Protein AF-A0A349K4F8-F1 (afdb_monomer_lite)

Secondary structure (DSSP, 8-state):
------------------------PPPHHHHHHHHHHHHHHHHTTTTBSSS-BGGG---SBHHHHHH-BTTB-S--TT-GGG-HHHHHHTS-TT-TT-SSPPBTTB---PPPHHHHHHHHHHHHTT----TT-B----PPBTB---TTS--TTEEEEEEESSSEEEESTT--EE-EEEEEETTS-EEE-TTTSEEEES-TTTEEEETTEEEE-SSEEEEEEEEETTEEEEEEEEEESTTSPPPPPIIIIIHHHHHHTTTTSTTTTTSTT-BTTB-----

Radius of gyration: 33.36 Å; chains: 1; bounding box: 84×93×92 Å

Foldseek 3Di:
DDDDDDDDDDDDDDDPDPPDDDDPDPDPLVVLVVLLLLCCQAFPQVQQDPVHRVQVQHDQDPVRQCCGGVVGHQADALDLPPHVVLVQLPDDLPDCSHGPNDDPVDPDDRDDPVNSVSVSVCSNNRVDDDPPGTHHHDHDDPPPPQQQAADPFQPDKDKPPQAAEAEEQPGKDFMWIWTQTPVRDIDTCQQSKDKDKPDCQQWPDDRRMIGGHDFDKIWIWIGTNNDIDIHIYGYPNNVHHDDDDCVPHVVVVCVVVCVLPCPAQVNPVHHPPHHPYPD

Sequence (279 aa):
MKLLIPTTFATGLSCLCSMALAAEGATPSAEAFEKVRAILEQNCLECHNPKKNKGKLRLNTHELTLKGGESGEVLVAGKPDESELLQRVMLAPDDDDLMPPLSEKSDREPLTVDQIAILKSWIEAGAPWPGGVTLAARPRPGVTEDPNVPDPDLAKLEVYPKSVTLETAADFHRVVVIGNYKDATARNVTEWAKFSLANPELASLEGSLLKPGTDGETILTIEFRGQKAEIPVTVKDAALPRPVSFQLDVMPILTSAGCNTGSCHGSARGQDGFMLSLF

pLDDT: mean 85.32, std 15.77, range [38.19, 98.19]

Structure (mmCIF, N/CA/C/O backbone):
data_AF-A0A349K4F8-F1
#
_entry.id   AF-A0A349K4F8-F1
#
loop_
_atom_site.group_PDB
_atom_site.id
_atom_site.type_symbol
_atom_site.label_atom_id
_atom_site.label_alt_id
_atom_site.label_comp_id
_atom_site.label_asym_id
_atom_site.label_entity_id
_atom_site.label_seq_id
_atom_site.pdbx_PDB_ins_code
_atom_site.Cartn_x
_atom_site.Cartn_y
_atom_site.Cartn_z
_atom_site.occupancy
_atom_site.B_iso_or_equiv
_atom_site.auth_seq_id
_atom_site.auth_comp_id
_atom_site.auth_asym_id
_atom_site.auth_atom_id
_atom_site.pdbx_PDB_model_num
ATOM 1 N N . MET A 1 1 ? 56.808 -74.797 -39.495 1.00 39.41 1 MET A N 1
ATOM 2 C CA . MET A 1 1 ? 56.441 -73.374 -39.695 1.00 39.41 1 MET A CA 1
ATOM 3 C C . MET A 1 1 ? 56.436 -72.730 -38.307 1.00 39.41 1 MET A C 1
ATOM 5 O O . MET A 1 1 ? 55.650 -73.186 -37.497 1.00 39.41 1 MET A O 1
ATOM 9 N N . LYS A 1 2 ? 57.502 -72.025 -37.872 1.00 40.28 2 LYS A N 1
ATOM 10 C CA . LYS A 1 2 ? 57.669 -70.541 -37.924 1.00 40.28 2 LYS A CA 1
ATOM 11 C C . LYS A 1 2 ? 56.445 -69.839 -37.279 1.00 40.28 2 LYS A C 1
ATOM 13 O O . LYS A 1 2 ? 55.372 -70.050 -37.818 1.00 40.28 2 LYS A O 1
ATOM 18 N N . LEU A 1 3 ? 56.453 -69.074 -36.172 1.00 38.19 3 LEU A N 1
ATOM 19 C CA . LEU A 1 3 ? 57.331 -68.046 -35.544 1.00 38.19 3 LEU A CA 1
ATOM 20 C C . LEU A 1 3 ? 56.891 -67.893 -34.041 1.00 38.19 3 LEU A C 1
ATOM 22 O O . LEU A 1 3 ? 55.723 -68.129 -33.763 1.00 38.19 3 LEU A O 1
ATOM 26 N N . LEU A 1 4 ? 57.756 -67.715 -33.022 1.00 41.72 4 LEU A N 1
ATOM 27 C CA . LEU A 1 4 ? 58.306 -66.461 -32.420 1.00 41.72 4 LEU A CA 1
ATOM 28 C C . LEU A 1 4 ? 57.291 -65.450 -31.785 1.00 41.72 4 LEU A C 1
ATOM 30 O O . LEU A 1 4 ? 56.634 -64.741 -32.533 1.00 41.72 4 LEU A O 1
ATOM 34 N N . ILE A 1 5 ? 57.204 -65.434 -30.426 1.00 45.59 5 ILE A N 1
ATOM 35 C CA . ILE A 1 5 ? 57.391 -64.351 -29.381 1.00 45.59 5 ILE A CA 1
ATOM 36 C C . ILE A 1 5 ? 56.998 -62.878 -29.757 1.00 45.59 5 ILE A C 1
ATOM 38 O O . ILE A 1 5 ? 57.268 -62.551 -30.908 1.00 45.59 5 ILE A O 1
ATOM 42 N N . PRO A 1 6 ? 56.527 -61.920 -28.878 1.00 52.25 6 PRO A N 1
ATOM 43 C CA . PRO A 1 6 ? 56.592 -61.805 -27.393 1.00 52.25 6 PRO A CA 1
ATOM 44 C C . PRO A 1 6 ? 55.357 -61.272 -26.607 1.00 52.25 6 PRO A C 1
ATOM 46 O O . PRO A 1 6 ? 54.391 -60.728 -27.129 1.00 52.25 6 PRO A O 1
ATOM 49 N N . THR A 1 7 ? 55.529 -61.368 -25.286 1.00 49.50 7 THR A N 1
ATOM 50 C CA . THR A 1 7 ? 54.980 -60.622 -24.139 1.00 49.50 7 THR A CA 1
ATOM 51 C C . THR A 1 7 ? 54.990 -59.087 -24.263 1.00 49.50 7 THR A C 1
ATOM 53 O O . THR A 1 7 ? 56.031 -58.504 -24.559 1.00 49.50 7 THR A O 1
ATOM 56 N N . THR A 1 8 ? 53.903 -58.426 -23.843 1.00 52.53 8 THR A N 1
ATOM 57 C CA . THR A 1 8 ? 53.897 -57.020 -23.386 1.00 52.53 8 THR A CA 1
ATOM 58 C C . THR A 1 8 ? 52.922 -56.821 -22.218 1.00 52.53 8 THR A C 1
ATOM 60 O O . THR A 1 8 ? 51.751 -57.184 -22.280 1.00 52.53 8 THR A O 1
ATOM 63 N N . PHE A 1 9 ? 53.445 -56.251 -21.130 1.00 48.62 9 PHE A N 1
ATOM 64 C CA . PHE A 1 9 ? 52.710 -55.709 -19.985 1.00 48.62 9 PHE A CA 1
ATOM 65 C C . PHE A 1 9 ? 52.018 -54.398 -20.388 1.00 48.62 9 PHE A C 1
ATOM 67 O O . PHE A 1 9 ? 52.657 -53.542 -20.997 1.00 48.62 9 PHE A O 1
ATOM 74 N N . ALA A 1 10 ? 50.763 -54.200 -19.980 1.00 53.06 10 ALA A N 1
ATOM 75 C CA . ALA A 1 10 ? 50.108 -52.893 -20.001 1.00 53.06 10 ALA A CA 1
ATOM 76 C C . ALA A 1 10 ? 49.355 -52.662 -18.680 1.00 53.06 10 ALA A C 1
ATOM 78 O O . ALA A 1 10 ? 48.262 -53.173 -18.451 1.00 53.06 10 ALA A O 1
ATOM 79 N N . THR A 1 11 ? 49.986 -51.898 -17.793 1.00 50.38 11 THR A N 1
ATOM 80 C CA . THR A 1 11 ? 49.365 -51.167 -16.683 1.00 50.38 11 THR A CA 1
ATOM 81 C C . THR A 1 11 ? 48.581 -49.975 -17.230 1.00 50.38 11 THR A C 1
ATOM 83 O O . THR A 1 11 ? 49.119 -49.246 -18.060 1.00 50.38 11 THR A O 1
ATOM 86 N N . GLY A 1 12 ? 47.369 -49.704 -16.735 1.00 43.41 12 GLY A N 1
ATOM 87 C CA . GLY A 1 12 ? 46.680 -48.467 -17.114 1.00 43.41 12 GLY A CA 1
ATOM 88 C C . GLY A 1 12 ? 45.279 -48.264 -16.544 1.00 43.41 12 GLY A C 1
ATOM 89 O O . GLY A 1 12 ? 44.300 -48.550 -17.213 1.00 43.41 12 GLY A O 1
ATOM 90 N N . LEU A 1 13 ? 45.235 -47.688 -15.339 1.00 49.66 13 LEU A N 1
ATOM 91 C CA . LEU A 1 13 ? 44.331 -46.603 -14.931 1.00 49.66 13 LEU A CA 1
ATOM 92 C C . LEU A 1 13 ? 42.803 -46.853 -14.960 1.00 49.66 13 LEU A C 1
ATOM 94 O O . LEU A 1 13 ? 42.111 -46.616 -15.945 1.00 49.66 13 LEU A O 1
ATOM 98 N N . SER A 1 14 ? 42.271 -47.227 -13.790 1.00 50.00 14 SER A N 1
ATOM 99 C CA . SER A 1 14 ? 40.844 -47.150 -13.454 1.00 50.00 14 SER A CA 1
ATOM 100 C C . SER A 1 14 ? 40.379 -45.688 -13.460 1.00 50.00 14 SER A C 1
ATOM 102 O O . SER A 1 14 ? 40.807 -44.889 -12.626 1.00 50.00 14 SER A O 1
ATOM 104 N N . CYS A 1 15 ? 39.522 -45.339 -14.419 1.00 44.22 15 CYS A N 1
ATOM 105 C CA . CYS A 1 15 ? 38.863 -44.042 -14.509 1.00 44.22 15 CYS A CA 1
ATOM 106 C C . CYS A 1 15 ? 37.535 -44.113 -13.737 1.00 44.22 15 CYS A C 1
ATOM 108 O O . CYS A 1 15 ? 36.526 -44.592 -14.253 1.00 44.22 15 CYS A O 1
ATOM 110 N N . LEU A 1 16 ? 37.547 -43.669 -12.477 1.00 52.03 16 LEU A N 1
ATOM 111 C CA . LEU A 1 16 ? 36.330 -43.390 -11.713 1.00 52.03 16 LEU A CA 1
ATOM 112 C C . LEU A 1 16 ? 35.662 -42.149 -12.315 1.00 52.03 16 LEU A C 1
ATOM 114 O O . LEU A 1 16 ? 36.056 -41.015 -12.053 1.00 52.03 16 LEU A O 1
ATOM 118 N N . CYS A 1 17 ? 34.660 -42.383 -13.159 1.00 38.50 17 CYS A N 1
ATOM 119 C CA . CYS A 1 17 ? 33.803 -41.343 -13.706 1.00 38.50 17 CYS A CA 1
ATOM 120 C C . CYS A 1 17 ? 32.814 -40.893 -12.618 1.00 38.50 17 CYS A C 1
ATOM 122 O O . CYS A 1 17 ? 31.752 -41.486 -12.437 1.00 38.50 17 CYS A O 1
ATOM 124 N N . SER A 1 18 ? 33.186 -39.862 -11.857 1.00 47.78 18 SER A N 1
ATOM 125 C CA . SER A 1 18 ? 32.250 -39.123 -11.010 1.00 47.78 18 SER A CA 1
ATOM 126 C C . SER A 1 18 ? 31.275 -38.360 -11.907 1.00 47.78 18 SER A C 1
ATOM 128 O O . SER A 1 18 ? 31.643 -37.353 -12.511 1.00 47.78 18 SER A O 1
ATOM 130 N N . MET A 1 19 ? 30.029 -38.827 -11.994 1.00 51.25 19 MET A N 1
ATOM 131 C CA . MET A 1 19 ? 28.929 -38.028 -12.534 1.00 51.25 19 MET A CA 1
ATOM 132 C C . MET A 1 19 ? 28.631 -36.897 -11.547 1.00 51.25 19 MET A C 1
ATOM 134 O O . MET A 1 19 ? 27.937 -37.088 -10.550 1.00 51.25 19 MET A O 1
ATOM 138 N N . ALA A 1 20 ? 29.192 -35.719 -11.811 1.00 46.81 20 ALA A N 1
ATOM 139 C CA . ALA A 1 20 ? 28.755 -34.489 -11.176 1.00 46.81 20 ALA A CA 1
ATOM 140 C C . ALA A 1 20 ? 27.383 -34.117 -11.752 1.00 46.81 20 ALA A C 1
ATOM 142 O O . ALA A 1 20 ? 27.250 -33.818 -12.938 1.00 46.81 20 ALA A O 1
ATOM 143 N N . LEU A 1 21 ? 26.361 -34.171 -10.901 1.00 43.91 21 LEU A N 1
ATOM 144 C CA . LEU A 1 21 ? 25.042 -33.623 -11.176 1.00 43.91 21 LEU A CA 1
ATOM 145 C C . LEU A 1 21 ? 25.177 -32.093 -11.166 1.00 43.91 21 LEU A C 1
ATOM 147 O O . LEU A 1 21 ? 25.320 -31.489 -10.103 1.00 43.91 21 LEU A O 1
ATOM 151 N N . ALA A 1 22 ? 25.211 -31.476 -12.346 1.00 40.75 22 ALA A N 1
ATOM 152 C CA . ALA A 1 22 ? 25.131 -30.028 -12.465 1.00 40.75 22 ALA A CA 1
ATOM 153 C C . ALA A 1 22 ? 23.720 -29.599 -12.051 1.00 40.75 22 ALA A C 1
ATOM 155 O O . ALA A 1 22 ? 22.735 -29.967 -12.683 1.00 40.75 22 ALA A O 1
ATOM 156 N N . ALA A 1 23 ? 23.620 -28.861 -10.951 1.00 41.81 23 ALA A N 1
ATOM 157 C CA . ALA A 1 23 ? 22.448 -28.048 -10.697 1.00 41.81 23 ALA A CA 1
ATOM 158 C C . ALA A 1 23 ? 22.561 -26.818 -11.607 1.00 41.81 23 ALA A C 1
ATOM 160 O O . ALA A 1 23 ? 23.465 -26.002 -11.411 1.00 41.81 23 ALA A O 1
ATOM 161 N N . GLU A 1 24 ? 21.676 -26.686 -12.599 1.00 44.56 24 GLU A N 1
ATOM 162 C CA . GLU A 1 24 ? 21.443 -25.427 -13.315 1.00 44.56 24 GLU A CA 1
ATOM 163 C C . GLU A 1 24 ? 20.923 -24.365 -12.326 1.00 44.56 24 GLU A C 1
ATOM 165 O O . GLU A 1 24 ? 19.729 -24.092 -12.208 1.00 44.56 24 GLU A O 1
ATOM 170 N N . GLY A 1 25 ? 21.840 -23.765 -11.569 1.00 42.72 25 GLY A N 1
ATOM 171 C CA . GLY A 1 25 ? 21.622 -22.469 -10.948 1.00 42.72 25 GLY A CA 1
ATOM 172 C C . GLY A 1 25 ? 21.655 -21.416 -12.048 1.00 42.72 25 GLY A C 1
ATOM 173 O O . GLY A 1 25 ? 22.597 -21.383 -12.841 1.00 42.72 25 GLY A O 1
ATOM 174 N N . ALA A 1 26 ? 20.625 -20.571 -12.122 1.00 42.97 26 ALA A N 1
ATOM 175 C CA . ALA A 1 26 ? 20.638 -19.400 -12.988 1.00 42.97 26 ALA A CA 1
ATOM 176 C C . ALA A 1 26 ? 21.963 -18.644 -12.792 1.00 42.97 26 ALA A C 1
ATOM 178 O O . ALA A 1 26 ? 22.366 -18.356 -11.664 1.00 42.97 26 ALA A O 1
ATOM 179 N N . THR A 1 27 ? 22.675 -18.369 -13.885 1.00 50.03 27 THR A N 1
ATOM 180 C CA . THR A 1 27 ? 23.929 -17.618 -13.824 1.00 50.03 27 THR A CA 1
ATOM 181 C C . THR A 1 27 ? 23.672 -16.243 -13.196 1.00 50.03 27 THR A C 1
ATOM 183 O O . THR A 1 27 ? 22.617 -15.658 -13.448 1.00 50.03 27 THR A O 1
ATOM 186 N N . PRO A 1 28 ? 24.619 -15.670 -12.427 1.00 54.81 28 PRO A N 1
ATOM 187 C CA . PRO A 1 28 ? 24.463 -14.348 -11.803 1.00 54.81 28 PRO A CA 1
ATOM 188 C C . PRO A 1 28 ? 24.007 -13.239 -12.771 1.00 54.81 28 PRO A C 1
ATOM 190 O O . PRO A 1 28 ? 23.349 -12.283 -12.370 1.00 54.81 28 PRO A O 1
ATOM 193 N N . SER A 1 29 ? 24.300 -13.390 -14.068 1.00 67.50 29 SER A N 1
ATOM 194 C CA . SER A 1 29 ? 23.842 -12.499 -15.137 1.00 67.50 29 SER A CA 1
ATOM 195 C C . SER A 1 29 ? 22.332 -12.549 -15.398 1.00 67.50 29 SER A C 1
ATOM 197 O O . SER A 1 29 ? 21.757 -11.538 -15.787 1.00 67.50 29 SER A O 1
ATOM 199 N N . ALA A 1 30 ? 21.682 -13.702 -15.214 1.00 71.88 30 ALA A N 1
ATOM 200 C CA . ALA A 1 30 ? 20.250 -13.868 -15.455 1.00 71.88 30 ALA A CA 1
ATOM 201 C C . ALA A 1 30 ? 19.414 -13.215 -14.346 1.00 71.88 30 ALA A C 1
ATOM 203 O O . ALA A 1 30 ? 18.483 -12.474 -14.642 1.00 71.88 30 ALA A O 1
ATOM 204 N N . GLU A 1 31 ? 19.785 -13.408 -13.077 1.00 74.62 31 GLU A N 1
ATOM 205 C CA . GLU A 1 31 ? 19.105 -12.743 -11.955 1.00 74.62 31 GLU A CA 1
ATOM 206 C C . GLU A 1 31 ? 19.290 -11.217 -12.006 1.00 74.62 31 GLU A C 1
ATOM 208 O O . GLU A 1 31 ? 18.338 -10.459 -11.808 1.00 74.62 31 GLU A O 1
ATOM 213 N N . ALA A 1 32 ? 20.504 -10.752 -12.328 1.00 80.25 32 ALA A N 1
ATOM 214 C CA . ALA A 1 32 ? 20.775 -9.330 -12.521 1.00 80.25 32 ALA A CA 1
ATOM 215 C C . ALA A 1 32 ? 19.923 -8.735 -13.656 1.00 80.25 32 ALA A C 1
ATOM 217 O O . ALA A 1 32 ? 19.378 -7.639 -13.512 1.00 80.25 32 ALA A O 1
ATOM 218 N N . PHE A 1 33 ? 19.750 -9.477 -14.755 1.00 90.00 33 PHE A N 1
ATOM 219 C CA . PHE A 1 33 ? 18.902 -9.053 -15.863 1.00 90.00 33 PHE A CA 1
ATOM 220 C C . PHE A 1 33 ? 17.418 -8.971 -15.484 1.00 90.00 33 PHE A C 1
ATOM 222 O O . PHE A 1 33 ? 16.746 -8.050 -15.933 1.00 90.00 33 PHE A O 1
ATOM 229 N N . GLU A 1 34 ? 16.889 -9.856 -14.635 1.00 90.00 34 GLU A N 1
ATOM 230 C CA . GLU A 1 34 ? 15.472 -9.788 -14.237 1.00 90.00 34 GLU A CA 1
ATOM 231 C C . GLU A 1 34 ? 15.128 -8.487 -13.482 1.00 90.00 34 GLU A C 1
ATOM 233 O O . GLU A 1 34 ? 14.043 -7.927 -13.667 1.00 90.00 34 GLU A O 1
ATOM 238 N N . LYS A 1 35 ? 16.070 -7.932 -12.706 1.00 90.06 35 LYS A N 1
ATOM 239 C CA . LYS A 1 35 ? 15.901 -6.613 -12.059 1.00 90.06 35 LYS A CA 1
ATOM 240 C C . LYS A 1 35 ? 15.855 -5.479 -13.088 1.00 90.06 35 LYS A C 1
ATOM 242 O O . LYS A 1 35 ? 15.001 -4.600 -13.006 1.00 90.06 35 LYS A O 1
ATOM 247 N N . VAL A 1 36 ? 16.731 -5.528 -14.090 1.00 94.94 36 VAL A N 1
ATOM 248 C CA . VAL A 1 36 ? 16.767 -4.563 -15.206 1.00 94.94 36 VAL A CA 1
ATOM 249 C C . VAL A 1 36 ? 15.506 -4.662 -16.055 1.00 94.94 36 VAL A C 1
ATOM 251 O O . VAL A 1 36 ? 14.893 -3.651 -16.394 1.00 94.94 36 VAL A O 1
ATOM 254 N N . ARG A 1 37 ? 15.083 -5.889 -16.363 1.00 94.75 37 ARG A N 1
ATOM 255 C CA . ARG A 1 37 ? 13.860 -6.191 -17.096 1.00 94.75 37 ARG A CA 1
ATOM 256 C C . ARG A 1 37 ? 12.658 -5.520 -16.452 1.00 94.75 37 ARG A C 1
ATOM 258 O O . ARG A 1 37 ? 11.911 -4.855 -17.163 1.00 94.75 37 ARG A O 1
ATOM 265 N N . ALA A 1 38 ? 12.496 -5.657 -15.136 1.00 92.25 38 ALA A N 1
ATOM 266 C CA . ALA A 1 38 ? 11.405 -5.007 -14.419 1.00 92.25 38 ALA A CA 1
ATOM 267 C C . ALA A 1 38 ? 11.412 -3.487 -14.652 1.00 92.25 38 ALA A C 1
ATOM 269 O O . ALA A 1 38 ? 10.383 -2.926 -15.016 1.00 92.25 38 ALA A O 1
ATOM 270 N N . ILE A 1 39 ? 12.575 -2.837 -14.551 1.00 94.12 39 ILE A N 1
ATOM 271 C CA . ILE A 1 39 ? 12.711 -1.390 -14.767 1.00 94.12 39 ILE A CA 1
ATOM 272 C C . ILE A 1 39 ? 12.326 -0.999 -16.202 1.00 94.12 39 ILE A C 1
ATOM 274 O O . ILE A 1 39 ? 11.527 -0.078 -16.386 1.00 94.12 39 ILE A O 1
ATOM 278 N N . LEU A 1 40 ? 12.850 -1.701 -17.212 1.00 95.25 40 LEU A N 1
ATOM 279 C CA . LEU A 1 40 ? 12.586 -1.401 -18.625 1.00 95.25 40 LEU A CA 1
ATOM 280 C C . LEU A 1 40 ? 11.115 -1.626 -18.999 1.00 95.25 40 LEU A C 1
ATOM 282 O O . LEU A 1 40 ? 10.500 -0.783 -19.660 1.00 95.25 40 LEU A O 1
ATOM 286 N N . GLU A 1 41 ? 10.539 -2.750 -18.568 1.00 93.94 41 GLU A N 1
ATOM 287 C CA . GLU A 1 41 ? 9.146 -3.105 -18.848 1.00 93.94 41 GLU A CA 1
ATOM 288 C C . GLU A 1 41 ? 8.163 -2.113 -18.222 1.00 93.94 41 GLU A C 1
ATOM 290 O O . GLU A 1 41 ? 7.144 -1.800 -18.839 1.00 93.94 41 GLU A O 1
ATOM 295 N N . GLN A 1 42 ? 8.490 -1.587 -17.044 1.00 90.06 42 GLN A N 1
ATOM 296 C CA . GLN A 1 42 ? 7.626 -0.691 -16.281 1.00 90.06 42 GLN A CA 1
ATOM 297 C C . GLN A 1 42 ? 7.762 0.777 -16.701 1.00 90.06 42 GLN A C 1
ATOM 299 O O . GLN A 1 42 ? 6.765 1.489 -16.793 1.00 90.06 42 GLN A O 1
ATOM 304 N N . ASN A 1 43 ? 8.980 1.244 -16.986 1.00 92.00 43 ASN A N 1
ATOM 305 C CA . ASN A 1 43 ? 9.241 2.679 -17.141 1.00 92.00 43 ASN A CA 1
ATOM 306 C C . ASN A 1 43 ? 9.505 3.111 -18.589 1.00 92.00 43 ASN A C 1
ATOM 308 O O . ASN A 1 43 ? 9.344 4.285 -18.914 1.00 92.00 43 ASN A O 1
ATOM 312 N N . CYS A 1 44 ? 9.877 2.187 -19.482 1.00 93.31 44 CYS A N 1
ATOM 313 C CA . CYS A 1 44 ? 10.345 2.543 -20.827 1.00 93.31 44 CYS A CA 1
ATOM 314 C C . CYS A 1 44 ? 9.416 2.035 -21.940 1.00 93.31 44 CYS A C 1
ATOM 316 O O . CYS A 1 44 ? 9.145 2.733 -22.926 1.00 93.31 44 CYS A O 1
ATOM 318 N N . LEU A 1 45 ? 8.897 0.812 -21.801 1.00 93.56 45 LEU A N 1
ATOM 319 C CA . LEU A 1 45 ? 8.203 0.123 -22.894 1.00 93.56 45 LEU A CA 1
ATOM 320 C C . LEU A 1 45 ? 6.790 0.617 -23.175 1.00 93.56 45 LEU A C 1
ATOM 322 O O . LEU A 1 45 ? 6.211 0.227 -24.182 1.00 93.56 45 LEU A O 1
ATOM 326 N N . GLU A 1 46 ? 6.227 1.520 -22.385 1.00 89.75 46 GLU A N 1
ATOM 327 C CA . GLU A 1 46 ? 4.964 2.149 -22.769 1.00 89.75 46 GLU A CA 1
ATOM 328 C C . GLU A 1 46 ? 5.133 3.083 -23.986 1.00 89.75 46 GLU A C 1
ATOM 330 O O . GLU A 1 46 ? 4.220 3.228 -24.804 1.00 89.75 46 GLU A O 1
ATOM 335 N N . CYS A 1 47 ? 6.320 3.684 -24.145 1.00 91.94 47 CYS A N 1
ATOM 336 C CA . CYS A 1 47 ? 6.632 4.637 -25.217 1.00 91.94 47 CYS A CA 1
ATOM 337 C C . CYS A 1 47 ? 7.686 4.158 -26.230 1.00 91.94 47 CYS A C 1
ATOM 339 O O . CYS A 1 47 ? 7.758 4.749 -27.311 1.00 91.94 47 CYS A O 1
ATOM 341 N N . HIS A 1 48 ? 8.466 3.120 -25.906 1.00 94.06 48 HIS A N 1
ATOM 342 C CA . HIS A 1 48 ? 9.550 2.575 -26.742 1.00 94.06 48 HIS A CA 1
ATOM 343 C C . HIS A 1 48 ? 9.321 1.100 -27.112 1.00 94.06 48 HIS A C 1
ATOM 345 O O . HIS A 1 48 ? 10.140 0.222 -26.835 1.00 94.06 48 HIS A O 1
ATOM 351 N N . ASN A 1 49 ? 8.179 0.822 -27.739 1.00 92.19 49 ASN A N 1
ATOM 352 C CA . ASN A 1 49 ? 7.710 -0.509 -28.126 1.00 92.19 49 ASN A CA 1
ATOM 353 C C . ASN A 1 49 ? 7.397 -0.613 -29.638 1.00 92.19 49 ASN A C 1
ATOM 355 O O . ASN A 1 49 ? 7.509 0.366 -30.383 1.00 92.19 49 ASN A O 1
ATOM 359 N N . PRO A 1 50 ? 6.990 -1.796 -30.142 1.00 89.69 50 PRO A N 1
ATOM 360 C CA . PRO A 1 50 ? 6.698 -1.972 -31.564 1.00 89.69 50 PRO A CA 1
ATOM 361 C C . PRO A 1 50 ? 5.564 -1.091 -32.106 1.00 89.69 50 PRO A C 1
ATOM 363 O O . PRO A 1 50 ? 5.619 -0.713 -33.277 1.00 89.69 50 PRO A O 1
ATOM 366 N N . LYS A 1 51 ? 4.564 -0.763 -31.276 1.00 88.75 51 LYS A N 1
ATOM 367 C CA . LYS A 1 51 ? 3.379 0.030 -31.650 1.00 88.75 51 LYS A CA 1
ATOM 368 C C . LYS A 1 51 ? 3.594 1.537 -31.482 1.00 88.75 51 LYS A C 1
ATOM 370 O O . LYS A 1 51 ? 3.047 2.315 -32.254 1.00 88.75 51 LYS A O 1
ATOM 375 N N . LYS A 1 52 ? 4.372 1.943 -30.478 1.00 88.44 52 LYS A N 1
ATOM 376 C CA . LYS A 1 52 ? 4.694 3.332 -30.134 1.00 88.44 52 LYS A CA 1
ATOM 377 C C . LYS A 1 52 ? 6.197 3.423 -29.908 1.00 88.44 52 LYS A C 1
ATOM 379 O O . LYS A 1 52 ? 6.699 2.804 -28.981 1.00 88.44 52 LYS A O 1
ATOM 384 N N . ASN A 1 53 ? 6.892 4.153 -30.773 1.00 88.12 53 ASN A N 1
ATOM 385 C CA . ASN A 1 53 ? 8.352 4.234 -30.841 1.00 88.12 53 ASN A CA 1
ATOM 386 C C . ASN A 1 53 ? 8.818 5.697 -30.793 1.00 88.12 53 ASN A C 1
ATOM 388 O O . ASN A 1 53 ? 9.354 6.228 -31.770 1.00 88.12 53 ASN A O 1
ATOM 392 N N . LYS A 1 54 ? 8.583 6.369 -29.659 1.00 88.31 54 LYS A N 1
ATOM 393 C CA . LYS A 1 54 ? 9.062 7.746 -29.462 1.00 88.31 54 LYS A CA 1
ATOM 394 C C . LYS A 1 54 ? 10.582 7.816 -29.674 1.00 88.31 54 LYS A C 1
ATOM 396 O O . LYS A 1 54 ? 11.298 6.887 -29.304 1.00 88.31 54 LYS A O 1
ATOM 401 N N . GLY A 1 55 ? 11.057 8.879 -30.325 1.00 89.31 55 GLY A N 1
ATOM 402 C CA . GLY A 1 55 ? 12.477 9.046 -30.666 1.00 89.31 55 GLY A CA 1
ATOM 403 C C . GLY A 1 55 ? 13.033 7.956 -31.593 1.00 89.31 55 GLY A C 1
ATOM 404 O O . GLY A 1 55 ? 14.218 7.650 -31.532 1.00 89.31 55 GLY A O 1
ATOM 405 N N . LYS A 1 56 ? 12.170 7.272 -32.366 1.00 92.31 56 LYS A N 1
ATOM 406 C CA . LYS A 1 56 ? 12.467 6.058 -33.161 1.00 92.31 56 LYS A CA 1
ATOM 407 C C . LYS A 1 56 ? 13.161 4.928 -32.385 1.00 92.31 56 LYS A C 1
ATOM 409 O O . LYS A 1 56 ? 13.666 3.990 -32.998 1.00 92.31 56 LYS A O 1
ATOM 414 N N . LEU A 1 57 ? 13.120 4.974 -31.057 1.00 94.44 57 LEU A N 1
ATOM 415 C CA . LEU A 1 57 ? 13.775 4.017 -30.179 1.00 94.44 57 LEU A CA 1
ATOM 416 C C . LEU A 1 57 ? 12.837 2.850 -29.848 1.00 94.44 57 LEU A C 1
ATOM 418 O O . LEU A 1 57 ? 11.652 3.045 -29.549 1.00 94.44 57 LEU A O 1
ATOM 422 N N . ARG A 1 58 ? 13.384 1.631 -29.874 1.00 94.00 58 ARG A N 1
ATOM 423 C CA . ARG A 1 58 ? 12.707 0.397 -29.461 1.00 94.00 58 ARG A CA 1
ATOM 424 C C . ARG A 1 58 ? 13.575 -0.369 -28.472 1.00 94.00 58 ARG A C 1
ATOM 426 O O . ARG A 1 58 ? 14.685 -0.751 -28.812 1.00 94.00 58 ARG A O 1
ATOM 433 N N . LEU A 1 59 ? 13.032 -0.632 -27.285 1.00 95.56 59 LEU A N 1
ATOM 434 C CA . LEU A 1 59 ? 13.756 -1.278 -26.181 1.00 95.56 59 LEU A CA 1
ATOM 435 C C . LEU A 1 59 ? 13.266 -2.706 -25.894 1.00 95.56 59 LEU A C 1
ATOM 437 O O . LEU A 1 59 ? 13.640 -3.323 -24.901 1.00 95.56 59 LEU A O 1
ATOM 441 N N . ASN A 1 60 ? 12.385 -3.244 -26.743 1.00 93.69 60 ASN A N 1
ATOM 442 C CA . ASN A 1 60 ? 11.720 -4.523 -26.496 1.00 93.69 60 ASN A CA 1
ATOM 443 C C . ASN A 1 60 ? 12.587 -5.754 -26.820 1.00 93.69 60 ASN A C 1
ATOM 445 O O . ASN A 1 60 ? 12.179 -6.866 -26.514 1.00 93.69 60 ASN A O 1
ATOM 449 N N . THR A 1 61 ? 13.759 -5.591 -27.432 1.00 94.06 61 THR A N 1
ATOM 450 C CA . THR A 1 61 ? 14.714 -6.680 -27.716 1.00 94.06 61 THR A CA 1
ATOM 451 C C . THR A 1 61 ? 16.134 -6.138 -27.664 1.00 94.06 61 THR A C 1
ATOM 453 O O . THR A 1 61 ? 16.338 -4.999 -28.082 1.00 94.06 61 THR A O 1
ATOM 456 N N . HIS A 1 62 ? 17.108 -6.972 -27.296 1.00 93.25 62 HIS A N 1
ATOM 457 C CA . HIS A 1 62 ? 18.521 -6.586 -27.232 1.00 93.25 62 HIS A CA 1
ATOM 458 C C . HIS A 1 62 ? 19.038 -5.911 -28.514 1.00 93.25 62 HIS A C 1
ATOM 460 O O . HIS A 1 62 ? 19.615 -4.831 -28.457 1.00 93.25 62 HIS A O 1
ATOM 466 N N . GLU A 1 63 ? 18.766 -6.507 -29.678 1.00 92.69 63 GLU A N 1
ATOM 467 C CA . GLU A 1 63 ? 19.234 -6.007 -30.977 1.00 92.69 63 GLU A CA 1
ATOM 468 C C . GLU A 1 63 ? 18.705 -4.599 -31.292 1.00 92.69 63 GLU A C 1
ATOM 470 O O . GLU A 1 63 ? 19.446 -3.728 -31.742 1.00 92.69 63 GLU A O 1
ATOM 475 N N . LEU A 1 64 ? 17.425 -4.348 -31.007 1.00 93.56 64 LEU A N 1
ATOM 476 C CA . LEU A 1 64 ? 16.812 -3.034 -31.209 1.00 93.56 64 LEU A CA 1
ATOM 477 C C . LEU A 1 64 ? 17.312 -1.990 -30.205 1.00 93.56 64 LEU A C 1
ATOM 479 O O . LEU A 1 64 ? 17.471 -0.833 -30.587 1.00 93.56 64 LEU A O 1
ATOM 483 N N . THR A 1 65 ? 17.604 -2.393 -28.967 1.00 93.44 65 THR A N 1
ATOM 484 C CA . THR A 1 65 ? 18.205 -1.506 -27.963 1.00 93.44 65 THR A CA 1
ATOM 485 C C . THR A 1 65 ? 19.597 -1.047 -28.402 1.00 93.44 65 THR A C 1
ATOM 487 O O . THR A 1 65 ? 19.892 0.143 -28.333 1.00 93.44 65 THR A O 1
ATOM 490 N N . LEU A 1 66 ? 20.422 -1.965 -28.920 1.00 92.00 66 LEU A N 1
ATOM 491 C CA . LEU A 1 66 ? 21.760 -1.650 -29.440 1.00 92.00 66 LEU A CA 1
ATOM 492 C C . LEU A 1 66 ? 21.719 -0.796 -30.712 1.00 92.00 66 LEU A C 1
ATOM 494 O O . LEU A 1 66 ? 22.616 0.006 -30.944 1.00 92.00 66 LEU A O 1
ATOM 498 N N . LYS A 1 67 ? 20.668 -0.929 -31.530 1.00 93.75 67 LYS A N 1
ATOM 499 C CA . LYS A 1 67 ? 20.475 -0.085 -32.717 1.00 93.75 67 LYS A CA 1
ATOM 500 C C . LYS A 1 67 ? 20.282 1.399 -32.368 1.00 93.75 67 LYS A C 1
ATOM 502 O O . LYS A 1 67 ? 20.580 2.250 -33.204 1.00 93.75 67 LYS A O 1
ATOM 507 N N . GLY A 1 68 ? 19.774 1.703 -31.173 1.00 91.94 68 GLY A N 1
ATOM 508 C CA . GLY A 1 68 ? 19.555 3.073 -30.720 1.00 91.94 68 GLY A CA 1
ATOM 509 C C . GLY A 1 68 ? 18.351 3.772 -31.367 1.00 91.94 68 GLY A C 1
ATOM 510 O O . GLY A 1 68 ? 17.456 3.136 -31.935 1.00 91.94 68 GLY A O 1
ATOM 511 N N . GLY A 1 69 ? 18.304 5.097 -31.219 1.00 92.44 69 GLY A N 1
ATOM 512 C CA . GLY A 1 69 ? 17.193 5.954 -31.648 1.00 92.44 69 GLY A CA 1
ATOM 513 C C . GLY A 1 69 ? 17.647 7.173 -32.452 1.00 92.44 69 GLY A C 1
ATOM 514 O O . GLY A 1 69 ? 18.731 7.195 -33.026 1.00 92.44 69 GLY A O 1
ATOM 515 N N . GLU A 1 70 ? 16.809 8.209 -32.498 1.00 91.06 70 GLU A N 1
ATOM 516 C CA . GLU A 1 70 ? 17.111 9.480 -33.179 1.00 91.06 70 GLU A CA 1
ATOM 517 C C . GLU A 1 70 ? 18.325 10.207 -32.590 1.00 91.06 70 GLU A C 1
ATOM 519 O O . GLU A 1 70 ? 19.037 10.874 -33.335 1.00 91.06 70 GLU A O 1
ATOM 524 N N . SER A 1 71 ? 18.585 10.025 -31.293 1.00 86.75 71 SER A N 1
ATOM 525 C CA . SER A 1 71 ? 19.736 10.602 -30.587 1.00 86.75 71 SER A CA 1
ATOM 526 C C . SER A 1 71 ? 21.009 9.745 -30.675 1.00 86.75 71 SER A C 1
ATOM 528 O O . SER A 1 71 ? 22.019 10.099 -30.080 1.00 86.75 71 SER A O 1
ATOM 530 N N . GLY A 1 72 ? 20.994 8.634 -31.425 1.00 91.00 72 GLY A N 1
ATOM 531 C CA . GLY A 1 72 ? 22.142 7.734 -31.566 1.00 91.00 72 GLY A CA 1
ATOM 532 C C . GLY A 1 72 ? 22.097 6.531 -30.622 1.00 91.00 72 GLY A C 1
ATOM 533 O O . GLY A 1 72 ? 21.029 5.954 -30.388 1.00 91.00 72 GLY A O 1
ATOM 534 N N . GLU A 1 73 ? 23.271 6.109 -30.146 1.00 93.69 73 GLU A N 1
ATOM 535 C CA . GLU A 1 73 ? 23.446 4.921 -29.306 1.00 93.69 73 GLU A CA 1
ATOM 536 C C . GLU A 1 73 ? 22.798 5.121 -27.934 1.00 93.69 73 GLU A C 1
ATOM 538 O O . GLU A 1 73 ? 23.132 6.040 -27.195 1.00 93.69 73 GLU A O 1
ATOM 543 N N . VAL A 1 74 ? 21.866 4.236 -27.575 1.00 94.88 74 VAL A N 1
ATOM 544 C CA . VAL A 1 74 ? 21.169 4.322 -26.281 1.00 94.88 74 VAL A CA 1
ATOM 545 C C . VAL A 1 74 ? 21.891 3.556 -25.177 1.00 94.88 74 VAL A C 1
ATOM 547 O O . VAL A 1 74 ? 21.766 3.882 -23.996 1.00 94.88 74 VAL A O 1
ATOM 550 N N . LEU A 1 75 ? 22.658 2.542 -25.566 1.00 94.88 75 LEU A N 1
ATOM 551 C CA . LEU A 1 75 ? 23.317 1.606 -24.675 1.00 94.88 75 LEU A CA 1
ATOM 552 C C . LEU A 1 75 ? 24.733 1.338 -25.183 1.00 94.88 75 LEU A C 1
ATOM 554 O O . LEU A 1 75 ? 24.901 0.697 -26.220 1.00 94.88 75 LEU A O 1
ATOM 558 N N . VAL A 1 76 ? 25.735 1.778 -24.425 1.00 95.06 76 VAL A N 1
ATOM 559 C CA . VAL A 1 76 ? 27.151 1.528 -24.709 1.00 95.06 76 VAL A CA 1
ATOM 560 C C . VAL A 1 76 ? 27.678 0.537 -23.673 1.00 95.06 76 VAL A C 1
ATOM 562 O O . VAL A 1 76 ? 27.900 0.871 -22.508 1.00 95.06 76 VAL A O 1
ATOM 565 N N . ALA A 1 77 ? 27.840 -0.722 -24.083 1.00 93.69 77 ALA A N 1
ATOM 566 C CA . ALA A 1 77 ? 28.222 -1.811 -23.185 1.00 93.69 77 ALA A CA 1
ATOM 567 C C . ALA A 1 77 ? 29.551 -1.521 -22.459 1.00 93.69 77 ALA A C 1
ATOM 569 O O . ALA A 1 77 ? 30.558 -1.185 -23.083 1.00 93.69 77 ALA A O 1
ATOM 570 N N . GLY A 1 78 ? 29.550 -1.661 -21.132 1.00 94.50 78 GLY A N 1
ATOM 571 C CA . GLY A 1 78 ? 30.698 -1.385 -20.264 1.00 94.50 78 GLY A CA 1
ATOM 572 C C . GLY A 1 78 ? 30.920 0.097 -19.956 1.00 94.50 78 GLY A C 1
ATOM 573 O O . GLY A 1 78 ? 31.829 0.419 -19.193 1.00 94.50 78 GLY A O 1
ATOM 574 N N . LYS A 1 79 ? 30.112 1.003 -20.523 1.00 96.50 79 LYS A N 1
ATOM 575 C CA . LYS A 1 79 ? 30.297 2.451 -20.405 1.00 96.50 79 LYS A CA 1
ATOM 576 C C . LYS A 1 79 ? 29.002 3.157 -19.984 1.00 96.50 79 LYS A C 1
ATOM 578 O O . LYS A 1 79 ? 28.289 3.707 -20.828 1.00 96.50 79 LYS A O 1
ATOM 583 N N . PRO A 1 80 ? 28.678 3.158 -18.680 1.00 95.25 80 PRO A N 1
ATOM 584 C CA . PRO A 1 80 ? 27.456 3.785 -18.179 1.00 95.25 80 PRO A CA 1
ATOM 585 C C . PRO A 1 80 ? 27.382 5.277 -18.517 1.00 95.25 80 PRO A C 1
ATOM 587 O O . PRO A 1 80 ? 26.352 5.741 -18.992 1.00 95.25 80 PRO A O 1
ATOM 590 N N . ASP A 1 81 ? 28.486 6.006 -18.356 1.00 93.75 81 ASP A N 1
ATOM 591 C CA . ASP A 1 81 ? 28.508 7.462 -18.530 1.00 93.75 81 ASP A CA 1
ATOM 592 C C . ASP A 1 81 ? 28.384 7.892 -20.007 1.00 93.75 81 ASP A C 1
ATOM 594 O O . ASP A 1 81 ? 27.974 9.015 -20.289 1.00 93.75 81 ASP A O 1
ATOM 598 N N . GLU A 1 82 ? 28.692 6.997 -20.956 1.00 95.25 82 GLU A N 1
ATOM 599 C CA . GLU A 1 82 ? 28.495 7.209 -22.402 1.00 95.25 82 GLU A CA 1
ATOM 600 C C . GLU A 1 82 ? 27.124 6.695 -22.891 1.00 95.25 82 GLU A C 1
ATOM 602 O O . GLU A 1 82 ? 26.782 6.871 -24.056 1.00 95.25 82 GLU A O 1
ATOM 607 N N . SER A 1 83 ? 26.328 6.051 -22.027 1.00 96.38 83 SER A N 1
ATOM 608 C CA . SER A 1 83 ? 25.024 5.498 -22.404 1.00 96.38 83 SER A CA 1
ATOM 609 C C . SER A 1 83 ? 23.911 6.528 -22.224 1.00 96.38 83 SER A C 1
ATOM 611 O O . SER A 1 83 ? 23.543 6.856 -21.093 1.00 96.38 83 SER A O 1
ATOM 613 N N . GLU A 1 84 ? 23.306 6.966 -23.332 1.00 95.31 84 GLU A N 1
ATOM 614 C CA . GLU A 1 84 ? 22.188 7.926 -23.345 1.00 95.31 84 GLU A CA 1
ATOM 615 C C . GLU A 1 84 ? 21.054 7.501 -22.397 1.00 95.31 84 GLU A C 1
ATOM 617 O O . GLU A 1 84 ? 20.445 8.340 -21.738 1.00 95.31 84 GLU A O 1
ATOM 622 N N . LEU A 1 85 ? 20.792 6.191 -22.267 1.00 95.19 85 LEU A N 1
ATOM 623 C CA . LEU A 1 85 ? 19.790 5.662 -21.338 1.00 95.19 85 LEU A CA 1
ATOM 624 C C . LEU A 1 85 ? 19.989 6.180 -19.909 1.00 95.19 85 LEU A C 1
ATOM 626 O O . LEU A 1 85 ? 19.014 6.579 -19.280 1.00 95.19 85 LEU A O 1
ATOM 630 N N . LEU A 1 86 ? 21.226 6.182 -19.399 1.00 96.00 86 LEU A N 1
ATOM 631 C CA . LEU A 1 86 ? 21.513 6.679 -18.052 1.00 96.00 86 LEU A CA 1
ATOM 632 C C . LEU A 1 86 ? 21.504 8.198 -17.985 1.00 96.00 86 LEU A C 1
ATOM 634 O O . LEU A 1 86 ? 20.989 8.753 -17.019 1.00 96.00 86 LEU A O 1
ATOM 638 N N . GLN A 1 87 ? 22.024 8.862 -19.016 1.00 95.62 87 GLN A N 1
ATOM 639 C CA . GLN A 1 87 ? 22.035 10.321 -19.069 1.00 95.62 87 GLN A CA 1
ATOM 640 C C . GLN A 1 87 ? 20.610 10.871 -18.959 1.00 95.62 87 GLN A C 1
ATOM 642 O O . GLN A 1 87 ? 20.352 11.722 -18.116 1.00 95.62 87 GLN A O 1
ATOM 647 N N . ARG A 1 88 ? 19.666 10.296 -19.715 1.00 95.38 88 ARG A N 1
ATOM 648 C CA . ARG A 1 88 ? 18.255 10.710 -19.756 1.00 95.38 88 ARG A CA 1
ATOM 649 C C . ARG A 1 88 ? 17.509 10.507 -18.447 1.00 95.38 88 ARG A C 1
ATOM 651 O O . ARG A 1 88 ? 16.707 11.357 -18.083 1.00 95.38 88 ARG A O 1
ATOM 658 N N . VAL A 1 89 ? 17.730 9.390 -17.751 1.00 95.81 89 VAL A N 1
ATOM 659 C CA . VAL A 1 89 ? 17.017 9.094 -16.488 1.00 95.81 89 VAL A CA 1
ATOM 660 C C . VAL A 1 89 ? 17.585 9.861 -15.291 1.00 95.81 89 VAL A C 1
ATOM 662 O O . VAL A 1 89 ? 16.962 9.880 -14.233 1.00 95.81 89 VAL A O 1
ATOM 665 N N . MET A 1 90 ? 18.765 10.469 -15.445 1.00 93.81 90 MET A N 1
ATOM 666 C CA . MET A 1 90 ? 19.441 11.272 -14.419 1.00 93.81 90 MET A CA 1
ATOM 667 C C . MET A 1 90 ? 19.255 12.785 -14.611 1.00 93.81 90 MET A C 1
ATOM 669 O O . MET A 1 90 ? 19.789 13.560 -13.815 1.00 93.81 90 MET A O 1
ATOM 673 N N . LEU A 1 91 ? 18.529 13.212 -15.651 1.00 94.75 91 LEU A N 1
ATOM 674 C CA . LEU A 1 91 ? 18.210 14.622 -15.878 1.00 94.75 91 LEU A CA 1
ATOM 675 C C . LEU A 1 91 ? 17.320 15.189 -14.763 1.00 94.75 91 LEU A C 1
ATOM 677 O O . LEU A 1 91 ? 16.696 14.460 -13.987 1.00 94.75 91 LEU A O 1
ATOM 681 N N . ALA A 1 92 ? 17.280 16.518 -14.680 1.00 90.62 92 ALA A N 1
ATOM 682 C CA . ALA A 1 92 ? 16.441 17.210 -13.715 1.00 90.62 92 ALA A CA 1
ATOM 683 C C . ALA A 1 92 ? 14.939 16.983 -14.014 1.00 90.62 92 ALA A C 1
ATOM 685 O O . ALA A 1 92 ? 14.571 16.829 -15.177 1.00 90.62 92 ALA A O 1
ATOM 686 N N . PRO A 1 93 ? 14.054 16.974 -12.994 1.00 86.75 93 PRO A N 1
ATOM 687 C CA . PRO A 1 93 ? 12.610 16.763 -13.172 1.00 86.75 93 PRO A CA 1
ATOM 688 C C . PRO A 1 93 ? 11.906 17.714 -14.151 1.00 86.75 93 PRO A C 1
ATOM 690 O O . PRO A 1 93 ? 10.853 17.373 -14.681 1.00 86.75 93 PRO A O 1
ATOM 693 N N . ASP A 1 94 ? 12.448 18.911 -14.349 1.00 87.94 94 ASP A N 1
ATOM 694 C CA . ASP A 1 94 ? 11.932 19.949 -15.242 1.00 87.94 94 ASP A CA 1
ATOM 695 C C . ASP A 1 94 ? 12.547 19.913 -16.650 1.00 87.94 94 ASP A C 1
ATOM 697 O O . ASP A 1 94 ? 12.199 20.745 -17.486 1.00 87.94 94 ASP A O 1
ATOM 701 N N . ASP A 1 95 ? 13.438 18.959 -16.923 1.00 92.62 95 ASP A N 1
ATOM 702 C CA . ASP A 1 95 ? 14.060 18.787 -18.231 1.00 92.62 95 ASP A CA 1
ATOM 703 C C . ASP A 1 95 ? 13.119 18.051 -19.202 1.00 92.62 95 ASP A C 1
ATOM 705 O O . ASP A 1 95 ? 12.608 16.966 -18.908 1.00 92.62 95 ASP A O 1
ATOM 709 N N . ASP A 1 96 ? 12.908 18.626 -20.389 1.00 88.94 96 ASP A N 1
ATOM 710 C CA . ASP A 1 96 ? 12.035 18.069 -21.431 1.00 88.94 96 ASP A CA 1
ATOM 711 C C . ASP A 1 96 ? 12.537 16.719 -21.980 1.00 88.94 96 ASP A C 1
ATOM 713 O O . ASP A 1 96 ? 11.750 15.928 -22.519 1.00 88.94 96 ASP A O 1
ATOM 717 N N . ASP A 1 97 ? 13.838 16.446 -21.852 1.00 91.50 97 ASP A N 1
ATOM 718 C CA . ASP A 1 97 ? 14.470 15.208 -22.299 1.00 91.50 97 ASP A CA 1
ATOM 719 C C . ASP A 1 97 ? 14.485 14.111 -21.221 1.00 91.50 97 ASP A C 1
ATOM 721 O O . ASP A 1 97 ? 14.875 12.975 -21.530 1.00 91.50 97 ASP A O 1
ATOM 725 N N . LEU A 1 98 ? 14.035 14.405 -19.992 1.00 93.94 98 LEU A N 1
ATOM 726 C CA . LEU A 1 98 ? 13.943 13.430 -18.906 1.00 93.94 98 LEU A CA 1
ATOM 727 C C . LEU A 1 98 ? 13.083 12.229 -19.311 1.00 93.94 98 LEU A C 1
ATOM 729 O O . LEU A 1 98 ? 11.975 12.346 -19.847 1.00 93.94 98 LEU A O 1
ATOM 733 N N . MET A 1 99 ? 13.588 11.041 -18.983 1.00 92.62 99 MET A N 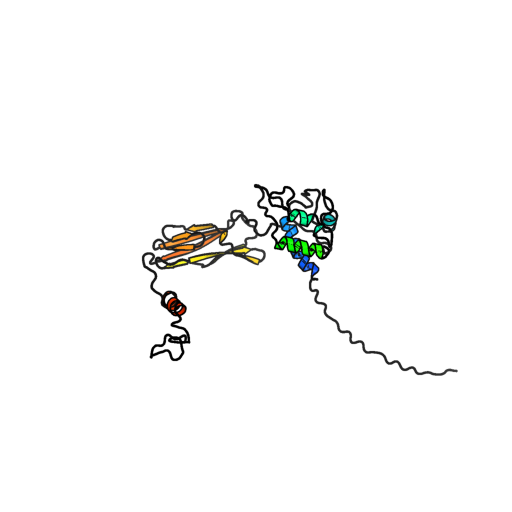1
ATOM 734 C CA . MET A 1 99 ? 12.858 9.790 -19.146 1.00 92.62 99 MET A CA 1
ATOM 735 C C . MET A 1 99 ? 12.658 9.092 -17.789 1.00 92.62 99 MET A C 1
ATOM 737 O O . MET A 1 99 ? 13.625 8.929 -17.050 1.00 92.62 99 MET A O 1
ATOM 741 N N . PRO A 1 100 ? 11.440 8.607 -17.471 1.00 91.38 100 PRO A N 1
ATOM 742 C CA . PRO A 1 100 ? 10.205 8.789 -18.233 1.00 91.38 100 PRO A CA 1
ATOM 743 C C . PRO A 1 100 ? 9.725 10.255 -18.226 1.00 91.38 100 PRO A C 1
ATOM 745 O O . PRO A 1 100 ? 9.969 10.967 -17.256 1.00 91.38 100 PRO A O 1
ATOM 748 N N . PRO A 1 101 ? 8.995 10.703 -19.266 1.00 90.00 101 PRO A N 1
ATOM 749 C CA . PRO A 1 101 ? 8.558 12.091 -19.358 1.00 90.00 101 PRO A CA 1
ATOM 750 C C . PRO A 1 101 ? 7.541 12.417 -18.262 1.00 90.00 101 PRO A C 1
ATOM 752 O O . PRO A 1 101 ? 6.523 11.721 -18.114 1.00 90.00 101 PRO A O 1
ATOM 755 N N . LEU A 1 102 ? 7.793 13.507 -17.542 1.00 87.00 102 LEU A N 1
ATOM 756 C CA . LEU A 1 102 ? 6.878 14.052 -16.547 1.00 87.00 102 LEU A CA 1
ATOM 757 C C . LEU A 1 102 ? 5.920 15.040 -17.218 1.00 87.00 102 LEU A C 1
ATOM 759 O O . LEU A 1 102 ? 6.292 15.814 -18.093 1.00 87.00 102 LEU A O 1
ATOM 763 N N . SER A 1 103 ? 4.642 14.983 -16.857 1.00 79.50 103 SER A N 1
ATOM 764 C CA . SER A 1 103 ? 3.656 15.991 -17.263 1.00 79.50 103 SER A CA 1
ATOM 765 C C . SER A 1 103 ? 2.453 15.912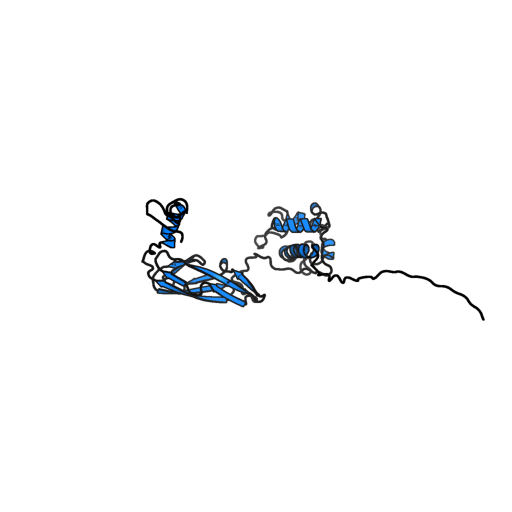 -16.338 1.00 79.50 103 SER A C 1
ATOM 767 O O . SER A 1 103 ? 2.180 14.849 -15.791 1.00 79.50 103 SER A O 1
ATOM 769 N N . GLU A 1 104 ? 1.659 16.979 -16.251 1.00 69.50 104 GLU A N 1
ATOM 770 C CA . GLU A 1 104 ? 0.413 16.978 -15.464 1.00 69.50 104 GLU A CA 1
ATOM 771 C C . GLU A 1 104 ? -0.576 15.869 -15.876 1.00 69.50 104 GLU A C 1
ATOM 773 O O . GLU A 1 104 ? -1.451 15.483 -15.110 1.00 69.50 104 GLU A O 1
ATOM 778 N N . LYS A 1 105 ? -0.446 15.343 -17.101 1.00 68.56 105 LYS A N 1
ATOM 779 C CA . LYS A 1 105 ? -1.300 14.279 -17.657 1.00 68.56 105 LYS A CA 1
ATOM 780 C C . LYS A 1 105 ? -0.714 12.876 -17.472 1.00 68.56 105 LYS A C 1
ATOM 782 O O . LYS A 1 105 ? -1.237 11.920 -18.041 1.00 68.56 105 LYS A O 1
ATOM 787 N N . SER A 1 106 ? 0.406 12.761 -16.769 1.00 68.94 106 SER A N 1
ATOM 788 C CA . SER A 1 106 ? 1.190 11.543 -16.618 1.00 68.94 106 SER A CA 1
ATOM 789 C C . SER A 1 106 ? 1.434 11.297 -15.139 1.00 68.94 106 SER A C 1
ATOM 791 O O . SER A 1 106 ? 2.091 12.090 -14.483 1.00 68.94 106 SER A O 1
ATOM 793 N N . ASP A 1 107 ? 0.988 10.153 -14.637 1.00 70.94 107 ASP A N 1
ATOM 794 C CA . ASP A 1 107 ? 1.278 9.645 -13.290 1.00 70.94 107 ASP A CA 1
ATOM 795 C C . ASP A 1 107 ? 2.722 9.114 -13.154 1.00 70.94 107 ASP A C 1
ATOM 797 O O . ASP A 1 107 ? 3.025 8.289 -12.288 1.00 70.94 107 ASP A O 1
ATOM 801 N N . ARG A 1 108 ? 3.612 9.491 -14.083 1.00 79.75 108 ARG A N 1
ATOM 802 C CA . ARG A 1 108 ? 4.996 9.014 -14.137 1.00 79.75 108 ARG A CA 1
ATOM 803 C C . ARG A 1 108 ? 5.855 9.745 -13.129 1.00 79.75 108 ARG A C 1
ATOM 805 O O . ARG A 1 108 ? 5.710 10.945 -12.953 1.00 79.75 108 ARG A O 1
ATOM 812 N N . GLU A 1 109 ? 6.750 8.992 -12.511 1.00 84.19 109 GLU A N 1
ATOM 813 C CA . GLU A 1 109 ? 7.743 9.493 -11.572 1.00 84.19 109 GLU A CA 1
ATOM 814 C C . GLU A 1 109 ? 9.141 9.211 -12.136 1.00 84.19 109 GLU A C 1
ATOM 816 O O . GLU A 1 109 ? 9.302 8.245 -12.897 1.00 84.19 109 GLU A O 1
ATOM 821 N N . PRO A 1 110 ? 10.149 10.028 -11.784 1.00 88.75 110 PRO A N 1
ATOM 822 C CA . PRO A 1 110 ? 11.544 9.707 -12.054 1.00 88.75 110 PRO A CA 1
ATOM 823 C C . PRO A 1 110 ? 11.931 8.338 -11.493 1.00 88.75 110 PRO A C 1
ATOM 825 O O . PRO A 1 110 ? 11.363 7.870 -10.504 1.00 88.75 110 PRO A O 1
ATOM 828 N N . LEU A 1 111 ? 12.942 7.710 -12.094 1.00 91.44 111 LEU A N 1
ATOM 829 C CA . LEU A 1 111 ? 13.506 6.488 -11.526 1.00 91.44 111 LEU A CA 1
ATOM 830 C C . LEU A 1 111 ? 14.110 6.772 -10.147 1.00 91.44 111 LEU A C 1
ATOM 832 O O . LEU A 1 111 ? 14.707 7.824 -9.906 1.00 91.44 111 LEU A O 1
ATOM 836 N N . THR A 1 112 ? 14.000 5.796 -9.250 1.00 90.81 112 THR A N 1
ATOM 837 C CA . THR A 1 112 ? 14.646 5.883 -7.939 1.00 90.81 112 THR A CA 1
ATOM 838 C C . THR A 1 112 ? 16.159 5.726 -8.066 1.00 90.81 112 THR A C 1
ATOM 840 O O . THR A 1 112 ? 16.672 5.131 -9.018 1.00 90.81 112 THR A O 1
ATOM 843 N N . VAL A 1 113 ? 16.891 6.200 -7.054 1.00 88.38 113 VAL A N 1
ATOM 844 C CA . VAL A 1 113 ? 18.353 6.046 -6.976 1.00 88.38 113 VAL A CA 1
ATOM 845 C C . VAL A 1 113 ? 18.770 4.576 -7.116 1.00 88.38 113 VAL A C 1
ATOM 847 O O . VAL A 1 113 ? 19.718 4.276 -7.838 1.00 88.38 113 VAL A O 1
ATOM 850 N N . ASP A 1 114 ? 18.021 3.652 -6.510 1.00 88.31 114 ASP A N 1
ATOM 851 C CA . ASP A 1 114 ? 18.292 2.213 -6.595 1.00 88.31 114 ASP A CA 1
ATOM 852 C C . ASP A 1 114 ? 18.062 1.656 -8.006 1.00 88.31 114 ASP A C 1
ATOM 854 O O . ASP A 1 114 ? 18.853 0.848 -8.494 1.00 88.31 114 ASP A O 1
ATOM 858 N N . GLN A 1 115 ? 17.006 2.100 -8.698 1.00 92.81 115 GLN A N 1
ATOM 859 C CA . GLN A 1 115 ? 16.743 1.691 -10.081 1.00 92.81 115 GLN A CA 1
ATOM 860 C C . GLN A 1 115 ? 17.844 2.187 -11.025 1.00 92.81 115 GLN A C 1
ATOM 862 O O . GLN A 1 115 ? 18.328 1.423 -11.862 1.00 92.81 115 GLN A O 1
ATOM 867 N N . ILE A 1 116 ? 18.281 3.438 -10.859 1.00 95.19 116 ILE A N 1
ATOM 868 C CA . ILE A 1 116 ? 19.396 4.009 -11.625 1.00 95.19 116 ILE A CA 1
ATOM 869 C C . ILE A 1 116 ? 20.687 3.232 -11.337 1.00 95.19 116 ILE A C 1
ATOM 871 O O . ILE A 1 116 ? 21.410 2.882 -12.270 1.00 95.19 116 ILE A O 1
ATOM 875 N N . ALA A 1 117 ? 20.954 2.888 -10.073 1.00 94.00 117 ALA A N 1
ATOM 876 C CA . ALA A 1 117 ? 22.119 2.090 -9.693 1.00 94.00 117 ALA A CA 1
ATOM 877 C C . ALA A 1 117 ? 22.104 0.688 -10.331 1.00 94.00 117 ALA A C 1
ATOM 879 O O . ALA A 1 117 ? 23.129 0.242 -10.844 1.00 94.00 117 ALA A O 1
ATOM 880 N N . ILE A 1 118 ? 20.945 0.020 -10.376 1.00 94.94 118 ILE A N 1
ATOM 881 C CA . ILE A 1 118 ? 20.782 -1.280 -11.050 1.00 94.94 118 ILE A CA 1
ATOM 882 C C . ILE A 1 118 ? 21.099 -1.164 -12.545 1.00 94.94 118 ILE A C 1
ATOM 884 O O . ILE A 1 118 ? 21.852 -1.984 -13.076 1.00 94.94 118 ILE A O 1
ATOM 888 N N . LEU A 1 119 ? 20.554 -0.147 -13.224 1.00 96.19 119 LEU A N 1
ATOM 889 C CA . LEU A 1 119 ? 20.831 0.098 -14.642 1.00 96.19 119 LEU A CA 1
ATOM 890 C C . LEU A 1 119 ? 22.318 0.3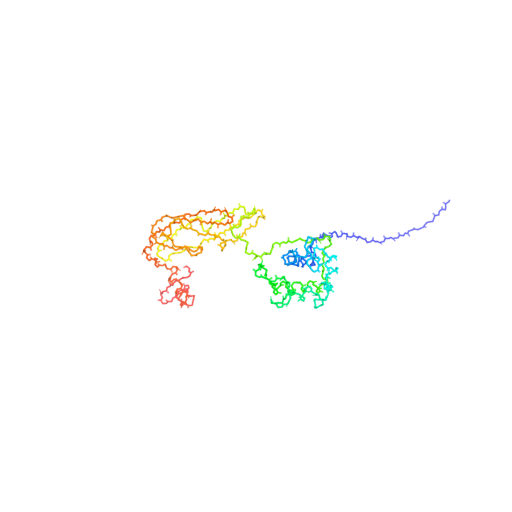82 -14.878 1.00 96.19 119 LEU A C 1
ATOM 892 O O . LEU A 1 119 ? 22.907 -0.181 -15.798 1.00 96.19 119 LEU A O 1
ATOM 896 N N . LYS A 1 120 ? 22.938 1.190 -14.015 1.00 96.31 120 LYS A N 1
ATOM 897 C CA . LYS A 1 120 ? 24.370 1.487 -14.065 1.00 96.31 120 LYS A CA 1
ATOM 898 C C . LYS A 1 120 ? 25.225 0.236 -13.947 1.00 96.31 120 LYS A C 1
ATOM 900 O O . LYS A 1 120 ? 26.017 -0.030 -14.850 1.00 96.31 120 LYS A O 1
ATOM 905 N N . SER A 1 121 ? 25.021 -0.566 -12.907 1.00 95.38 121 SER A N 1
ATOM 906 C CA . SER A 1 121 ? 25.785 -1.802 -12.717 1.00 95.38 121 SER A CA 1
ATOM 907 C C . SER A 1 121 ? 25.566 -2.807 -13.848 1.00 95.38 121 SER A C 1
ATOM 909 O O . SER A 1 121 ? 26.494 -3.511 -14.241 1.00 95.38 121 SER A O 1
ATOM 911 N N . TRP A 1 122 ? 24.359 -2.867 -14.413 1.00 95.44 122 TRP A N 1
ATOM 912 C CA . TRP A 1 122 ? 24.088 -3.708 -15.575 1.00 95.44 122 TRP A CA 1
ATOM 913 C C . TRP A 1 122 ? 24.868 -3.259 -16.813 1.00 95.44 122 TRP A C 1
ATOM 915 O O . TRP A 1 122 ? 25.470 -4.098 -17.484 1.00 95.44 122 TRP A O 1
ATOM 925 N N . ILE A 1 123 ? 24.913 -1.954 -17.094 1.00 95.50 123 ILE A N 1
ATOM 926 C CA . ILE A 1 123 ? 25.675 -1.409 -18.225 1.00 95.50 123 ILE A CA 1
ATOM 927 C C . ILE A 1 123 ? 27.174 -1.634 -18.025 1.00 95.50 123 ILE A C 1
ATOM 929 O O . ILE A 1 123 ? 27.837 -2.108 -18.947 1.00 95.50 123 ILE A O 1
ATOM 933 N N . GLU A 1 124 ? 27.696 -1.372 -16.824 1.00 95.75 124 GLU A N 1
ATOM 934 C CA . GLU A 1 124 ? 29.093 -1.642 -16.448 1.00 95.75 124 GLU A CA 1
ATOM 935 C C . GLU A 1 124 ? 29.473 -3.114 -16.656 1.00 95.75 124 GLU A C 1
ATOM 937 O O . GLU A 1 124 ? 30.563 -3.411 -17.143 1.00 95.75 124 GLU A O 1
ATOM 942 N N . ALA A 1 125 ? 28.552 -4.040 -16.376 1.00 93.62 125 ALA A N 1
ATOM 943 C CA . ALA A 1 125 ? 28.732 -5.473 -16.605 1.00 93.62 125 ALA A CA 1
ATOM 944 C C . ALA A 1 125 ? 28.666 -5.892 -18.091 1.00 93.62 125 ALA A C 1
ATOM 946 O O . ALA A 1 125 ? 28.656 -7.087 -18.394 1.00 93.62 125 ALA A O 1
ATOM 947 N N . GLY A 1 126 ? 28.605 -4.938 -19.025 1.00 92.81 126 GLY A N 1
ATOM 948 C CA . GLY A 1 126 ? 28.496 -5.201 -20.461 1.00 92.81 126 GLY A CA 1
ATOM 949 C C . GLY A 1 126 ? 27.061 -5.400 -20.943 1.00 92.81 126 GLY A C 1
ATOM 950 O O . GLY A 1 126 ? 26.859 -5.943 -22.025 1.00 92.81 126 GLY A O 1
ATOM 951 N N . ALA A 1 127 ? 26.078 -4.975 -20.144 1.00 93.19 127 ALA A N 1
ATOM 952 C CA . ALA A 1 127 ? 24.653 -5.062 -20.437 1.00 93.19 127 ALA A CA 1
ATOM 953 C C . ALA A 1 127 ? 24.182 -6.474 -20.855 1.00 93.19 127 ALA A C 1
ATOM 955 O O . ALA A 1 127 ? 23.532 -6.629 -21.893 1.00 93.19 127 ALA A O 1
ATOM 956 N N . PRO A 1 128 ? 24.492 -7.531 -20.071 1.00 93.06 128 PRO A N 1
ATOM 957 C CA . PRO A 1 128 ? 24.137 -8.896 -20.436 1.00 93.06 128 PRO A CA 1
ATOM 958 C C . PRO A 1 128 ? 22.622 -9.035 -20.610 1.00 93.06 128 PRO A C 1
ATOM 960 O O . PRO A 1 128 ? 21.844 -8.641 -19.739 1.00 93.06 128 PRO A O 1
ATOM 963 N N . TRP A 1 129 ? 22.215 -9.619 -21.736 1.00 91.81 129 TRP A N 1
ATOM 964 C CA . TRP A 1 129 ? 20.820 -9.843 -22.099 1.00 91.81 129 TRP A CA 1
ATOM 965 C C . TRP A 1 129 ? 20.618 -11.314 -22.497 1.00 91.81 129 TRP A C 1
ATOM 967 O O . TRP A 1 129 ? 21.278 -11.780 -23.431 1.00 91.81 129 TRP A O 1
ATOM 977 N N . PRO A 1 130 ? 19.722 -12.072 -21.838 1.00 90.25 130 PRO A N 1
ATOM 978 C CA . PRO A 1 130 ? 19.489 -13.473 -22.170 1.00 90.25 130 PRO A CA 1
ATOM 979 C C . PRO A 1 130 ? 18.952 -13.656 -23.597 1.00 90.25 130 PRO A C 1
ATOM 981 O O . PRO A 1 130 ? 18.017 -12.978 -24.028 1.00 90.25 130 PRO A O 1
ATOM 984 N N . GLY A 1 131 ? 19.531 -14.597 -24.343 1.00 87.75 131 GLY A N 1
ATOM 985 C CA . GLY A 1 131 ? 19.140 -14.861 -25.729 1.00 87.75 131 GLY A CA 1
ATOM 986 C C . GLY A 1 131 ? 17.645 -15.173 -25.877 1.00 87.75 131 GLY A C 1
ATOM 987 O O . GLY A 1 131 ? 17.067 -15.894 -25.069 1.00 87.75 131 GLY A O 1
ATOM 988 N N . GLY A 1 132 ? 17.010 -14.621 -26.916 1.00 85.38 132 GLY A N 1
ATOM 989 C CA . GLY A 1 132 ? 15.594 -14.865 -27.225 1.00 85.38 132 GLY A CA 1
ATOM 990 C C . GLY A 1 132 ? 14.585 -14.110 -26.351 1.00 85.38 132 GLY A C 1
ATOM 991 O O . GLY A 1 132 ? 13.382 -14.228 -26.583 1.00 85.38 132 GLY A O 1
ATOM 992 N N . VAL A 1 133 ? 15.031 -13.304 -25.381 1.00 91.19 133 VAL A N 1
ATOM 993 C CA . VAL A 1 133 ? 14.117 -12.516 -24.545 1.00 91.19 133 VAL A CA 1
ATOM 994 C C . VAL A 1 133 ? 13.608 -11.286 -25.293 1.00 91.19 133 VAL A C 1
ATOM 996 O O . VAL A 1 133 ? 14.381 -10.412 -25.694 1.00 91.19 133 VAL A O 1
ATOM 999 N N . THR A 1 134 ? 12.282 -11.208 -25.416 1.00 93.81 134 THR A N 1
ATOM 1000 C CA . THR A 1 134 ? 11.543 -10.017 -25.849 1.00 93.81 134 THR A CA 1
ATOM 1001 C C . THR A 1 134 ? 10.778 -9.453 -24.660 1.00 93.81 134 THR A C 1
ATOM 1003 O O . THR A 1 134 ? 10.006 -10.169 -24.022 1.00 93.81 134 THR A O 1
ATOM 1006 N N . LEU A 1 135 ? 10.989 -8.176 -24.366 1.00 93.69 135 LEU A N 1
ATOM 1007 C CA . LEU A 1 135 ? 10.308 -7.477 -23.287 1.00 93.69 135 LEU A CA 1
ATOM 1008 C C . LEU A 1 135 ? 8.943 -6.954 -23.737 1.00 93.69 135 LEU A C 1
ATOM 1010 O O . LEU A 1 135 ? 8.748 -6.583 -24.899 1.00 93.69 135 LEU A O 1
ATOM 1014 N N . ALA A 1 136 ? 8.014 -6.864 -22.792 1.00 90.44 136 ALA A N 1
ATOM 1015 C CA . ALA A 1 136 ? 6.694 -6.282 -23.006 1.00 90.44 136 ALA A CA 1
ATOM 1016 C C . ALA A 1 136 ? 6.376 -5.273 -21.903 1.00 90.44 136 ALA A C 1
ATOM 1018 O O . ALA A 1 136 ? 6.772 -5.466 -20.759 1.00 90.44 136 ALA A O 1
ATOM 1019 N N . ALA A 1 137 ? 5.656 -4.204 -22.245 1.00 88.31 137 ALA A N 1
ATOM 1020 C CA . ALA A 1 137 ? 5.256 -3.204 -21.263 1.00 88.31 137 ALA A CA 1
ATOM 1021 C C . ALA A 1 137 ? 4.467 -3.849 -20.116 1.00 88.31 137 ALA A C 1
ATOM 1023 O O . ALA A 1 137 ? 3.562 -4.654 -20.356 1.00 88.31 137 ALA A O 1
ATOM 1024 N N . ARG A 1 138 ? 4.810 -3.476 -18.885 1.00 83.50 138 ARG A N 1
ATOM 1025 C CA . ARG A 1 138 ? 4.118 -3.884 -17.662 1.00 83.50 138 ARG A CA 1
ATOM 1026 C C . ARG A 1 138 ? 3.690 -2.641 -16.880 1.00 83.50 138 ARG A C 1
ATOM 1028 O O . ARG A 1 138 ? 4.370 -1.622 -16.961 1.00 83.50 138 ARG A O 1
ATOM 1035 N N . PRO A 1 139 ? 2.588 -2.700 -16.120 1.00 76.19 139 PRO A N 1
ATOM 1036 C CA . PRO A 1 139 ? 2.228 -1.624 -15.201 1.00 76.19 139 PRO A CA 1
ATOM 1037 C C . PRO A 1 139 ? 3.338 -1.379 -14.166 1.00 76.19 139 PRO A C 1
ATOM 1039 O O . PRO A 1 139 ? 3.962 -2.332 -13.693 1.00 76.19 139 PRO A O 1
ATOM 1042 N N . ARG A 1 140 ? 3.584 -0.112 -13.808 1.00 68.38 140 ARG A N 1
ATOM 1043 C CA . ARG A 1 140 ? 4.522 0.257 -12.735 1.00 68.38 140 ARG A CA 1
ATOM 1044 C C . ARG A 1 140 ? 3.935 -0.145 -11.371 1.00 68.38 140 ARG A C 1
ATOM 1046 O O . ARG A 1 140 ? 2.799 0.236 -11.084 1.00 68.38 140 ARG A O 1
ATOM 1053 N N . PRO A 1 141 ? 4.679 -0.869 -10.514 1.00 57.03 141 PRO A N 1
ATOM 1054 C CA . PRO A 1 141 ? 4.307 -1.070 -9.120 1.00 57.03 141 PRO A CA 1
ATOM 1055 C C . PRO A 1 141 ? 4.202 0.296 -8.442 1.00 57.03 141 PRO A C 1
ATOM 1057 O O . PRO A 1 141 ? 5.144 1.080 -8.511 1.00 57.03 141 PRO A O 1
ATOM 1060 N N . GLY A 1 142 ? 3.062 0.600 -7.826 1.00 53.97 142 GLY A N 1
ATOM 1061 C CA . GLY A 1 142 ? 2.845 1.900 -7.186 1.00 53.97 142 GLY A CA 1
ATOM 1062 C C . GLY A 1 142 ? 2.250 2.986 -8.087 1.00 53.97 142 GLY A C 1
ATOM 1063 O O . GLY A 1 142 ? 1.980 4.070 -7.582 1.00 53.97 142 GLY A O 1
ATOM 1064 N N . VAL A 1 143 ? 1.915 2.700 -9.360 1.00 46.84 143 VAL A N 1
ATOM 1065 C CA . VAL A 1 143 ? 0.745 3.382 -9.947 1.00 46.84 143 VAL A CA 1
ATOM 1066 C C . VAL A 1 143 ? -0.384 3.064 -8.991 1.00 46.84 143 VAL A C 1
ATOM 1068 O O . VAL A 1 143 ? -0.681 1.883 -8.800 1.00 46.84 143 VAL A O 1
ATOM 1071 N N . THR A 1 144 ? -0.916 4.087 -8.318 1.00 47.06 144 THR A N 1
ATOM 1072 C CA . THR A 1 144 ? -2.077 3.955 -7.441 1.00 47.06 144 THR A CA 1
ATOM 1073 C C . THR A 1 144 ? -3.139 3.281 -8.272 1.00 47.06 144 THR A C 1
ATOM 1075 O O . THR A 1 144 ? -3.707 3.856 -9.198 1.00 47.06 144 THR A O 1
ATOM 1078 N N . GLU A 1 145 ? -3.259 1.995 -8.026 1.00 53.56 145 GLU A N 1
ATOM 1079 C CA . GLU A 1 145 ? -3.927 1.066 -8.890 1.00 53.56 145 GLU A CA 1
ATOM 1080 C C . GLU A 1 145 ? -5.399 1.378 -8.607 1.00 53.56 145 GLU A C 1
ATOM 1082 O O . GLU A 1 145 ? -5.899 0.912 -7.586 1.00 53.56 145 GLU A O 1
ATOM 1087 N N . ASP A 1 146 ? -6.015 2.279 -9.394 1.00 61.25 146 ASP A N 1
ATOM 1088 C CA . ASP A 1 146 ? -7.217 3.036 -8.995 1.00 61.25 146 ASP A CA 1
ATOM 1089 C C . ASP A 1 146 ? -8.194 2.126 -8.233 1.00 61.25 146 ASP A C 1
ATOM 1091 O O . ASP A 1 146 ? -8.726 1.175 -8.819 1.00 61.25 146 ASP A O 1
ATOM 1095 N N . PRO A 1 147 ? -8.401 2.346 -6.918 1.00 62.91 147 PRO A N 1
ATOM 1096 C CA . PRO A 1 147 ? -9.222 1.456 -6.102 1.00 62.91 147 PRO A CA 1
ATOM 1097 C C . PRO A 1 147 ? -10.679 1.400 -6.561 1.00 62.91 147 PRO A C 1
ATOM 1099 O O . PRO A 1 147 ? -11.420 0.501 -6.153 1.00 62.91 147 PRO A O 1
ATOM 1102 N N . ASN A 1 148 ? -11.084 2.344 -7.415 1.00 69.19 148 ASN A N 1
ATOM 1103 C CA . ASN A 1 148 ? -12.416 2.424 -7.990 1.00 69.19 148 ASN A CA 1
ATOM 1104 C C . ASN A 1 148 ? -12.555 1.622 -9.293 1.00 69.19 148 ASN A C 1
ATOM 1106 O O . ASN A 1 148 ? -13.680 1.406 -9.745 1.00 69.19 148 ASN A O 1
ATOM 1110 N N . VAL A 1 149 ? -11.454 1.155 -9.893 1.00 77.44 149 VAL A N 1
ATOM 1111 C CA . VAL A 1 149 ? -11.496 0.320 -11.099 1.00 77.44 149 VAL A CA 1
ATOM 1112 C C . VAL A 1 149 ? -11.579 -1.156 -10.693 1.00 77.44 149 VAL A C 1
ATOM 1114 O O . VAL A 1 149 ? -10.721 -1.636 -9.947 1.00 77.44 149 VAL A O 1
ATOM 1117 N N . PRO A 1 150 ? -12.596 -1.903 -11.167 1.00 82.44 150 PRO A N 1
ATOM 1118 C CA . PRO A 1 150 ? -12.674 -3.338 -10.939 1.00 82.44 150 PRO A CA 1
ATOM 1119 C C . PRO A 1 150 ? -11.450 -4.061 -11.495 1.00 82.44 150 PRO A C 1
ATOM 1121 O O . PRO A 1 150 ? -11.049 -3.831 -12.636 1.00 82.44 150 PRO A O 1
ATOM 1124 N N . ASP A 1 151 ? -10.901 -4.977 -10.706 1.00 80.19 151 ASP A N 1
ATOM 1125 C CA . ASP A 1 151 ? -9.776 -5.806 -11.118 1.00 80.19 151 ASP A CA 1
ATOM 1126 C C . ASP A 1 151 ? -10.243 -7.241 -11.380 1.00 80.19 151 ASP A C 1
ATOM 1128 O O . ASP A 1 151 ? -10.735 -7.899 -10.455 1.00 80.19 151 ASP A O 1
ATOM 1132 N N . PRO A 1 152 ? -10.102 -7.749 -12.619 1.00 83.06 152 PRO A N 1
ATOM 1133 C CA . PRO A 1 152 ? -10.467 -9.121 -12.941 1.00 83.06 152 PRO A CA 1
ATOM 1134 C C . PRO A 1 152 ? -9.621 -10.170 -12.203 1.00 83.06 152 PRO A C 1
ATOM 1136 O O . PRO A 1 152 ? -10.064 -11.320 -12.112 1.00 83.06 152 PRO A O 1
ATOM 1139 N N . ASP A 1 153 ? -8.445 -9.816 -11.684 1.00 85.12 153 ASP A N 1
ATOM 1140 C CA . ASP A 1 153 ? -7.533 -10.720 -10.980 1.00 85.12 153 ASP A CA 1
ATOM 1141 C C . ASP A 1 153 ? -7.764 -10.759 -9.467 1.00 85.12 153 ASP A C 1
ATOM 1143 O O . ASP A 1 153 ? -7.302 -11.700 -8.813 1.00 85.12 153 ASP A O 1
ATOM 1147 N N . LEU A 1 154 ? -8.537 -9.822 -8.904 1.00 88.88 154 LEU A N 1
ATOM 1148 C CA . LEU A 1 154 ? -8.954 -9.878 -7.504 1.00 88.88 154 LEU A CA 1
ATOM 1149 C C . LEU A 1 154 ? -9.949 -11.032 -7.311 1.00 88.88 154 LEU A C 1
ATOM 1151 O O . LEU A 1 154 ? -11.088 -10.991 -7.778 1.00 88.88 154 LEU A O 1
ATOM 1155 N N . ALA A 1 155 ? -9.525 -12.072 -6.597 1.00 92.00 155 ALA A N 1
ATOM 1156 C CA . ALA A 1 155 ? -10.335 -13.260 -6.358 1.00 92.00 155 ALA A CA 1
ATOM 1157 C C . ALA A 1 155 ? -11.276 -13.082 -5.159 1.00 92.00 155 ALA A C 1
ATOM 1159 O O . ALA A 1 155 ? -12.457 -13.406 -5.264 1.00 92.00 155 ALA A O 1
ATOM 1160 N N . LYS A 1 156 ? -10.775 -12.569 -4.026 1.00 93.75 156 LYS A N 1
ATOM 1161 C CA . LYS A 1 156 ? -11.589 -12.328 -2.821 1.00 93.75 156 LYS A CA 1
ATOM 1162 C C . LYS A 1 156 ? -11.006 -11.248 -1.913 1.00 93.75 156 LYS A C 1
ATOM 1164 O O . LYS A 1 156 ? -9.786 -11.124 -1.793 1.00 93.75 156 LYS A O 1
ATOM 1169 N N . LEU A 1 157 ? -11.889 -10.561 -1.193 1.00 95.00 157 LEU A N 1
ATOM 1170 C CA . LEU A 1 157 ? -11.544 -9.727 -0.045 1.00 95.00 157 LEU A CA 1
ATOM 1171 C C . LEU A 1 157 ? -11.643 -10.508 1.264 1.00 95.00 157 LEU A C 1
ATOM 1173 O O . LEU A 1 157 ? -12.654 -11.143 1.559 1.00 95.00 157 LEU A O 1
ATOM 1177 N N . GLU A 1 158 ? -10.602 -10.413 2.082 1.00 96.12 158 GLU A N 1
ATOM 1178 C CA . GLU A 1 158 ? -10.604 -10.907 3.450 1.00 96.12 158 GLU A CA 1
ATOM 1179 C C . GLU A 1 158 ? -10.379 -9.768 4.434 1.00 96.12 158 GLU A C 1
ATOM 1181 O O . GLU A 1 158 ? -9.362 -9.084 4.403 1.00 96.12 158 GLU A O 1
ATOM 1186 N N . VAL A 1 159 ? -11.337 -9.599 5.339 1.00 97.56 159 VAL A N 1
ATOM 1187 C CA . VAL A 1 159 ? -11.303 -8.565 6.375 1.00 97.56 159 VAL A CA 1
ATOM 1188 C C . VAL A 1 159 ? -10.972 -9.188 7.727 1.00 97.56 159 VAL A C 1
ATOM 1190 O O . VAL A 1 159 ? -11.469 -10.282 8.034 1.00 97.56 159 VAL A O 1
ATOM 1193 N N . TYR A 1 160 ? -10.134 -8.504 8.506 1.00 97.25 160 TYR A N 1
ATOM 1194 C CA . TYR A 1 160 ? -9.719 -8.899 9.849 1.00 97.25 160 TYR A CA 1
ATOM 1195 C C . TYR A 1 160 ? -9.777 -7.705 10.817 1.00 97.25 160 TYR A C 1
ATOM 1197 O O . TYR A 1 160 ? -9.279 -6.634 10.471 1.00 97.25 160 TYR A O 1
ATOM 1205 N N . PRO A 1 161 ? -10.330 -7.876 12.032 1.00 97.00 161 PRO A N 1
ATOM 1206 C CA . PRO A 1 161 ? -11.034 -9.069 12.520 1.00 97.00 161 PRO A CA 1
ATOM 1207 C C . PRO A 1 161 ? -12.377 -9.306 11.791 1.00 97.00 161 PRO A C 1
ATOM 1209 O O . PRO A 1 161 ? -12.864 -8.439 11.072 1.00 97.00 161 PRO A O 1
ATOM 1212 N N . LYS A 1 162 ? -12.972 -10.502 11.948 1.00 96.75 162 LYS A N 1
ATOM 1213 C CA . LYS A 1 162 ? -14.272 -10.855 11.325 1.00 96.75 162 LYS A CA 1
ATOM 1214 C C . LYS A 1 162 ? -15.476 -10.182 11.989 1.00 96.75 162 LYS A C 1
ATOM 1216 O O . LYS A 1 162 ? -16.551 -10.160 11.407 1.00 96.75 162 LYS A O 1
ATOM 1221 N N . SER A 1 163 ? -15.282 -9.654 13.187 1.00 97.06 163 SER A N 1
ATOM 1222 C CA . SER A 1 163 ? -16.241 -8.881 13.968 1.00 97.06 163 SER A CA 1
ATOM 1223 C C . SER A 1 163 ? -15.457 -7.944 14.877 1.00 97.06 163 SER A C 1
ATOM 1225 O O . SER A 1 163 ? -14.347 -8.285 15.296 1.00 97.06 163 SER A O 1
ATOM 1227 N N . VAL A 1 164 ? -16.033 -6.793 15.199 1.00 97.56 164 VAL A N 1
ATOM 1228 C CA . VAL A 1 164 ? -15.445 -5.827 16.131 1.00 97.56 164 VAL A CA 1
ATOM 1229 C C . VAL A 1 164 ? -16.400 -5.628 17.298 1.00 97.56 164 VAL A C 1
ATOM 1231 O O . VAL A 1 164 ? -17.588 -5.395 17.090 1.00 97.56 164 VAL A O 1
ATOM 1234 N N . THR A 1 165 ? -15.871 -5.682 18.515 1.00 97.38 165 THR A N 1
ATOM 1235 C CA . THR A 1 165 ? -16.577 -5.240 19.718 1.00 97.38 165 THR A CA 1
ATOM 1236 C C . THR A 1 165 ? -15.790 -4.076 20.296 1.00 97.38 165 THR A C 1
ATOM 1238 O O . THR A 1 165 ? -14.593 -4.225 20.519 1.00 97.38 165 THR A O 1
ATOM 1241 N N . LEU A 1 166 ? -16.446 -2.933 20.488 1.00 96.50 166 LEU A N 1
ATOM 1242 C CA . LEU A 1 166 ? -15.883 -1.762 21.149 1.00 96.50 166 LEU A CA 1
ATOM 1243 C C . LEU A 1 166 ? -16.492 -1.654 22.544 1.00 96.50 166 LEU A C 1
ATOM 1245 O O . LEU A 1 166 ? -17.711 -1.512 22.671 1.00 96.50 166 LEU A O 1
ATOM 1249 N N . GLU A 1 167 ? -15.654 -1.733 23.568 1.00 94.75 167 GLU A N 1
ATOM 1250 C CA . GLU A 1 167 ? -16.068 -1.690 24.970 1.00 94.75 167 GLU A CA 1
ATOM 1251 C C . GLU A 1 167 ? -15.485 -0.455 25.646 1.00 94.75 167 GLU A C 1
ATOM 1253 O O . GLU A 1 167 ? -14.271 -0.294 25.671 1.00 94.75 167 GLU A O 1
ATOM 1258 N N . THR A 1 168 ? -16.303 0.371 26.301 1.00 94.81 168 THR A N 1
ATOM 1259 C CA . THR A 1 168 ? -15.860 1.597 27.007 1.00 94.81 168 THR A CA 1
ATOM 1260 C C . THR A 1 168 ? -15.436 2.750 26.095 1.00 94.81 168 THR A C 1
ATOM 1262 O O . THR A 1 168 ? -15.086 2.562 24.939 1.00 94.81 168 THR A O 1
ATOM 1265 N N . ALA A 1 169 ? -15.415 3.971 26.630 1.00 93.12 169 ALA A N 1
ATOM 1266 C CA . ALA A 1 169 ? -15.154 5.205 25.881 1.00 93.12 169 ALA A CA 1
ATOM 1267 C C . ALA A 1 169 ? -13.759 5.298 25.227 1.00 93.12 169 ALA A C 1
ATOM 1269 O O . ALA A 1 169 ? -13.551 6.119 24.336 1.00 93.12 169 ALA A O 1
ATOM 1270 N N . ALA A 1 170 ? -12.782 4.521 25.707 1.00 92.69 170 ALA A N 1
ATOM 1271 C CA . ALA A 1 170 ? -11.381 4.626 25.285 1.00 92.69 170 ALA A CA 1
ATOM 1272 C C . ALA A 1 170 ? -10.929 3.496 24.348 1.00 92.69 170 ALA A C 1
ATOM 1274 O O . ALA A 1 170 ? -9.748 3.439 24.000 1.00 92.69 170 ALA A O 1
ATOM 1275 N N . ASP A 1 171 ? -11.829 2.586 23.980 1.00 95.12 171 ASP A N 1
ATOM 1276 C CA . ASP A 1 171 ? -11.492 1.464 23.113 1.00 95.12 171 ASP A CA 1
ATOM 1277 C C . ASP A 1 171 ? -11.427 1.876 21.642 1.00 95.12 171 ASP A C 1
ATOM 1279 O O . ASP A 1 171 ? -11.976 2.894 21.213 1.00 95.12 171 ASP A O 1
ATOM 1283 N N . PHE A 1 172 ? -10.682 1.107 20.863 1.00 95.62 172 PHE A N 1
ATOM 1284 C CA . PHE A 1 172 ? -10.500 1.335 19.444 1.00 95.62 172 PHE A CA 1
ATOM 1285 C C . PHE A 1 172 ? -10.057 0.049 18.761 1.00 95.62 172 PHE A C 1
ATOM 1287 O O . PHE A 1 172 ? -9.303 -0.750 19.310 1.00 95.62 172 PHE A O 1
ATOM 1294 N N . HIS A 1 173 ? -10.466 -0.125 17.511 1.00 96.69 173 HIS A N 1
ATOM 1295 C CA . HIS A 1 173 ? -10.039 -1.258 16.694 1.00 96.69 173 HIS A CA 1
ATOM 1296 C C . HIS A 1 173 ? -9.592 -0.782 15.320 1.00 96.69 173 HIS A C 1
ATOM 1298 O O . HIS A 1 173 ? -10.194 0.114 14.735 1.00 96.69 173 HIS A O 1
ATOM 1304 N N . ARG A 1 174 ? -8.540 -1.402 14.780 1.00 96.62 174 ARG A N 1
ATOM 1305 C CA . ARG A 1 174 ? -8.145 -1.220 13.381 1.00 96.62 174 ARG A CA 1
ATOM 1306 C C . ARG A 1 174 ? -8.560 -2.427 12.569 1.00 96.62 174 ARG A C 1
ATOM 1308 O O . ARG A 1 174 ? -8.287 -3.562 12.954 1.00 96.62 174 ARG A O 1
ATOM 1315 N N . VAL A 1 175 ? -9.175 -2.156 11.430 1.00 96.94 175 VAL A N 1
ATOM 1316 C CA . VAL A 1 175 ? -9.550 -3.179 10.462 1.00 96.94 175 VAL A CA 1
ATOM 1317 C C . VAL A 1 175 ? -8.463 -3.283 9.396 1.00 96.94 175 VAL A C 1
ATOM 1319 O O . VAL A 1 175 ? -7.955 -2.275 8.905 1.00 96.94 175 VAL A O 1
ATOM 1322 N N . VAL A 1 176 ? -8.097 -4.512 9.050 1.00 97.25 176 VAL A N 1
ATOM 1323 C CA . VAL A 1 176 ? -7.141 -4.837 7.989 1.00 97.25 176 VAL A CA 1
ATOM 1324 C C . VAL A 1 176 ? -7.883 -5.547 6.868 1.00 97.25 176 VAL A C 1
ATOM 1326 O O . VAL A 1 176 ? -8.681 -6.455 7.112 1.00 97.25 176 VAL A O 1
ATOM 1329 N N . VAL A 1 177 ? -7.600 -5.141 5.635 1.00 96.69 177 VAL A N 1
ATOM 1330 C CA . VAL A 1 177 ? -8.207 -5.693 4.426 1.00 96.69 177 VAL A CA 1
ATOM 1331 C C . VAL A 1 177 ? -7.114 -6.320 3.573 1.00 96.69 177 VAL A C 1
ATOM 1333 O O . VAL A 1 177 ? -6.153 -5.656 3.184 1.00 96.69 177 VAL A O 1
ATOM 1336 N N . ILE A 1 178 ? -7.268 -7.607 3.283 1.00 95.62 178 ILE A N 1
ATOM 1337 C CA . ILE A 1 178 ? -6.376 -8.384 2.429 1.00 95.62 178 ILE A CA 1
ATOM 1338 C C . ILE A 1 178 ? -7.111 -8.737 1.136 1.00 95.62 178 ILE A C 1
ATOM 1340 O O . ILE A 1 178 ? -8.144 -9.408 1.159 1.00 95.62 178 ILE A O 1
ATOM 1344 N N . GLY A 1 179 ? -6.565 -8.306 0.002 1.00 94.25 179 GLY A N 1
ATOM 1345 C CA . GLY A 1 179 ? -6.990 -8.757 -1.319 1.00 94.25 179 GLY A CA 1
ATOM 1346 C C . GLY A 1 179 ? -6.220 -10.014 -1.702 1.00 94.25 179 GLY A C 1
ATOM 1347 O O . GLY A 1 179 ? -4.991 -9.987 -1.752 1.00 94.25 179 GLY A O 1
ATOM 1348 N N . ASN A 1 180 ? -6.924 -11.115 -1.958 1.00 94.19 180 ASN A N 1
ATOM 1349 C CA . ASN A 1 180 ? -6.331 -12.333 -2.505 1.00 94.19 180 ASN A CA 1
ATOM 1350 C C . ASN A 1 180 ? -6.595 -12.385 -4.008 1.00 94.19 180 ASN A C 1
ATOM 1352 O O . ASN A 1 180 ? -7.739 -12.213 -4.437 1.00 94.19 180 ASN A O 1
ATOM 1356 N N . TYR A 1 181 ? -5.558 -12.664 -4.787 1.00 90.69 181 TYR A N 1
ATOM 1357 C CA . TYR A 1 181 ? -5.572 -12.597 -6.244 1.00 90.69 181 TYR A CA 1
ATOM 1358 C C . TYR A 1 181 ? -5.463 -13.989 -6.877 1.00 90.69 181 TYR A C 1
ATOM 1360 O O . TYR A 1 181 ? -5.068 -14.967 -6.236 1.00 90.69 181 TYR A O 1
ATOM 1368 N N . LYS A 1 182 ? -5.841 -14.095 -8.154 1.00 89.25 182 LYS A N 1
ATOM 1369 C CA . LYS A 1 182 ? -5.821 -15.359 -8.916 1.00 89.25 182 LYS A CA 1
ATOM 1370 C C . LYS A 1 182 ? -4.418 -15.928 -9.130 1.00 89.25 182 LYS A C 1
ATOM 1372 O O . LYS A 1 182 ? -4.282 -17.130 -9.329 1.00 89.25 182 LYS A O 1
ATOM 1377 N N . ASP A 1 183 ? -3.392 -15.088 -9.050 1.00 83.25 183 ASP A N 1
ATOM 1378 C CA . ASP A 1 183 ? -1.977 -15.473 -9.089 1.00 83.25 183 ASP A CA 1
ATOM 1379 C C . ASP A 1 183 ? -1.461 -16.037 -7.747 1.00 83.25 183 ASP A C 1
ATOM 1381 O O . ASP A 1 183 ? -0.259 -16.233 -7.579 1.00 83.25 183 ASP A O 1
ATOM 1385 N N . ALA A 1 184 ? -2.368 -16.301 -6.796 1.00 83.81 184 ALA A N 1
ATOM 1386 C CA . ALA A 1 184 ? -2.089 -16.736 -5.429 1.00 83.81 184 ALA A CA 1
ATOM 1387 C C . ALA A 1 184 ? -1.330 -15.710 -4.567 1.00 83.81 184 ALA A C 1
ATOM 1389 O O . ALA A 1 184 ? -0.868 -16.054 -3.475 1.00 83.81 184 ALA A O 1
ATOM 1390 N N . THR A 1 185 ? -1.237 -14.447 -4.998 1.00 84.81 185 THR A N 1
ATOM 1391 C CA . THR A 1 185 ? -0.711 -13.372 -4.151 1.00 84.81 185 THR A CA 1
ATOM 1392 C C . THR A 1 185 ? -1.783 -12.843 -3.198 1.00 84.81 185 THR A C 1
ATOM 1394 O O . THR A 1 185 ? -2.971 -12.772 -3.522 1.00 84.81 185 THR A O 1
ATOM 1397 N N . ALA A 1 186 ? -1.351 -12.458 -1.998 1.00 89.56 186 ALA A N 1
ATOM 1398 C CA . ALA A 1 186 ? -2.160 -11.742 -1.023 1.00 89.56 186 ALA A CA 1
ATOM 1399 C C . ALA A 1 186 ? -1.523 -10.375 -0.780 1.00 89.56 186 ALA A C 1
ATOM 1401 O O . ALA A 1 186 ? -0.321 -10.282 -0.523 1.00 89.56 186 ALA A O 1
ATOM 1402 N N . ARG A 1 187 ? -2.319 -9.311 -0.878 1.00 89.19 187 ARG A N 1
ATOM 1403 C CA . ARG A 1 187 ? -1.844 -7.931 -0.730 1.00 89.19 187 ARG A CA 1
ATOM 1404 C C . ARG A 1 187 ? -2.642 -7.237 0.359 1.00 89.19 187 ARG A C 1
ATOM 1406 O O . ARG A 1 187 ? -3.863 -7.379 0.422 1.00 89.19 187 ARG A O 1
ATOM 1413 N N . ASN A 1 188 ? -1.956 -6.486 1.215 1.00 91.31 188 ASN A N 1
ATOM 1414 C CA . ASN A 1 188 ? -2.629 -5.580 2.133 1.00 91.31 188 ASN A CA 1
ATOM 1415 C C . ASN A 1 188 ? -3.184 -4.414 1.316 1.00 91.31 188 ASN A C 1
ATOM 1417 O O . ASN A 1 188 ? -2.412 -3.667 0.726 1.00 91.31 188 ASN A O 1
ATOM 1421 N N . VAL A 1 189 ? -4.510 -4.295 1.275 1.00 91.50 189 VAL A N 1
ATOM 1422 C CA . VAL A 1 189 ? -5.224 -3.258 0.521 1.00 91.50 189 VAL A CA 1
ATOM 1423 C C . VAL A 1 189 ? -5.976 -2.290 1.431 1.00 91.50 189 VAL A C 1
ATOM 1425 O O . VAL A 1 189 ? -6.846 -1.553 0.978 1.00 91.50 189 VAL A O 1
ATOM 1428 N N . THR A 1 190 ? -5.643 -2.282 2.725 1.00 92.62 190 THR A N 1
ATOM 1429 C CA . THR A 1 190 ? -6.343 -1.496 3.752 1.00 92.62 190 THR A CA 1
ATOM 1430 C C . THR A 1 190 ? -6.370 -0.009 3.417 1.00 92.62 190 THR A C 1
ATOM 1432 O O . THR A 1 190 ? -7.409 0.616 3.564 1.00 92.62 190 THR A O 1
ATOM 1435 N N . GLU A 1 191 ? -5.260 0.556 2.941 1.00 88.44 191 GLU A N 1
ATOM 1436 C CA . GLU A 1 191 ? -5.175 1.991 2.628 1.00 88.44 191 GLU A CA 1
ATOM 1437 C C . GLU A 1 191 ? -6.004 2.395 1.404 1.00 88.44 191 GLU A C 1
ATOM 1439 O O . GLU A 1 191 ? -6.401 3.551 1.280 1.00 88.44 191 GLU A O 1
ATOM 1444 N N . TRP A 1 192 ? -6.292 1.445 0.515 1.00 87.56 192 TRP A N 1
ATOM 1445 C CA . TRP A 1 192 ? -7.044 1.684 -0.715 1.00 87.56 192 TRP A CA 1
ATOM 1446 C C . TRP A 1 192 ? -8.515 1.277 -0.611 1.00 87.56 192 TRP A C 1
ATOM 1448 O O . TRP A 1 192 ? -9.310 1.612 -1.488 1.00 87.56 192 TRP A O 1
ATOM 1458 N N . ALA A 1 193 ? -8.890 0.542 0.435 1.00 91.19 193 ALA A N 1
ATOM 1459 C CA . ALA A 1 193 ? -10.267 0.153 0.671 1.00 91.19 193 ALA A CA 1
ATOM 1460 C C . ALA A 1 193 ? -11.096 1.348 1.158 1.00 91.19 193 ALA A C 1
ATOM 1462 O O . ALA A 1 193 ? -10.666 2.161 1.978 1.00 91.19 193 ALA A O 1
ATOM 1463 N N . LYS A 1 194 ? -12.330 1.432 0.671 1.00 92.50 194 LYS A N 1
ATOM 1464 C CA . LYS A 1 194 ? -13.326 2.386 1.138 1.00 92.50 194 LYS A CA 1
ATOM 1465 C C . LYS A 1 194 ? -14.101 1.769 2.294 1.00 92.50 194 LYS A C 1
ATOM 1467 O O . LYS A 1 194 ? -14.653 0.680 2.165 1.00 92.50 194 LYS A O 1
ATOM 1472 N N . PHE A 1 195 ? -14.176 2.490 3.403 1.00 94.94 195 PHE A N 1
ATOM 1473 C CA . PHE A 1 195 ? -14.887 2.066 4.603 1.00 94.94 195 PHE A CA 1
ATOM 1474 C C . PHE A 1 195 ? -16.119 2.947 4.819 1.00 94.94 195 PHE A C 1
ATOM 1476 O O . PHE A 1 195 ? -16.055 4.168 4.658 1.00 94.94 195 PHE A O 1
ATOM 1483 N N . SER A 1 196 ? -17.240 2.340 5.197 1.00 95.44 196 SER A N 1
ATOM 1484 C CA . SER A 1 196 ? -18.464 3.059 5.562 1.00 95.44 196 SER A CA 1
ATOM 1485 C C . SER A 1 196 ? -19.242 2.312 6.636 1.00 95.44 196 SER A C 1
ATOM 1487 O O . SER A 1 196 ? -19.332 1.088 6.589 1.00 95.44 196 SER A O 1
ATOM 1489 N N . LEU A 1 197 ? -19.844 3.047 7.568 1.00 96.19 197 LEU A N 1
ATOM 1490 C CA . LEU A 1 197 ? -20.713 2.494 8.605 1.00 96.19 197 LEU A CA 1
ATOM 1491 C C 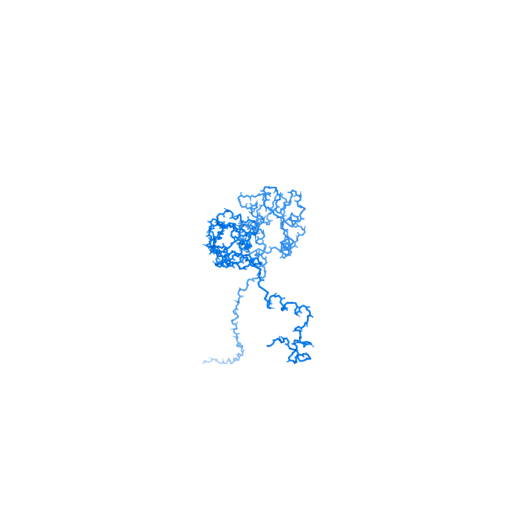. LEU A 1 197 ? -22.183 2.685 8.237 1.00 96.19 197 LEU A C 1
ATOM 1493 O O . LEU A 1 197 ? -22.574 3.769 7.803 1.00 96.19 197 LEU A O 1
ATOM 1497 N N . ALA A 1 198 ? -22.996 1.652 8.463 1.00 96.12 198 ALA A N 1
ATOM 1498 C CA . ALA A 1 198 ? -24.445 1.730 8.277 1.00 96.12 198 ALA A CA 1
ATOM 1499 C C . ALA A 1 198 ? -25.091 2.769 9.212 1.00 96.12 198 ALA A C 1
ATOM 1501 O O . ALA A 1 198 ? -25.976 3.513 8.799 1.00 96.12 198 ALA A O 1
ATOM 1502 N N . ASN A 1 199 ? -24.614 2.845 10.457 1.00 93.81 199 ASN A N 1
ATOM 1503 C CA . ASN A 1 199 ? -24.978 3.882 11.417 1.00 93.81 199 ASN A CA 1
ATOM 1504 C C . ASN A 1 199 ? -23.710 4.519 12.031 1.00 93.81 199 ASN A C 1
ATOM 1506 O O . ASN A 1 199 ? -23.046 3.852 12.831 1.00 93.81 199 ASN A O 1
ATOM 1510 N N . PRO A 1 200 ? -23.365 5.772 11.668 1.00 93.00 200 PRO A N 1
ATOM 1511 C CA . PRO A 1 200 ? -22.186 6.478 12.175 1.00 93.00 200 PRO A CA 1
ATOM 1512 C C . PRO A 1 200 ? -22.369 7.089 13.577 1.00 93.00 200 PRO A C 1
ATOM 1514 O O . PRO A 1 200 ? -21.407 7.610 14.132 1.00 93.00 200 PRO A O 1
ATOM 1517 N N . GLU A 1 201 ? -23.570 7.050 14.165 1.00 93.94 201 GLU A N 1
ATOM 1518 C CA . GLU A 1 201 ? -23.780 7.495 15.555 1.00 93.94 201 GLU A CA 1
ATOM 1519 C C . GLU A 1 201 ? -23.255 6.460 16.563 1.00 93.94 201 GLU A C 1
ATOM 1521 O O . GLU A 1 201 ? -22.780 6.813 17.642 1.00 93.94 201 GLU A O 1
ATOM 1526 N N . LEU A 1 202 ? -23.291 5.173 16.194 1.00 95.62 202 LEU A N 1
ATOM 1527 C CA . LEU A 1 202 ? -22.880 4.071 17.069 1.00 95.62 202 LEU A CA 1
ATOM 1528 C C . LEU A 1 202 ? -21.354 3.932 17.163 1.00 95.62 202 LEU A C 1
ATOM 1530 O O . LEU A 1 202 ? -20.831 3.573 18.211 1.00 95.62 202 LEU A O 1
ATOM 1534 N N . ALA A 1 203 ? -20.627 4.243 16.090 1.00 96.44 203 ALA A N 1
ATOM 1535 C CA . ALA A 1 203 ? -19.168 4.231 16.051 1.00 96.44 203 ALA A CA 1
ATOM 1536 C C . ALA A 1 203 ? -18.655 5.289 15.067 1.00 96.44 203 ALA A C 1
ATOM 1538 O O . ALA A 1 203 ? -19.270 5.528 14.029 1.00 96.44 203 ALA A O 1
ATOM 1539 N N . SER A 1 204 ? -17.500 5.884 15.362 1.00 94.62 204 SER A N 1
ATOM 1540 C CA . SER A 1 204 ? -16.796 6.765 14.426 1.00 94.62 204 SER A CA 1
ATOM 1541 C C . SER A 1 204 ? -15.700 6.010 13.676 1.00 94.62 204 SER A C 1
ATOM 1543 O O . SER A 1 204 ? -15.151 5.024 14.173 1.00 94.62 204 SER A O 1
ATOM 1545 N N . LEU A 1 205 ? -15.402 6.472 12.462 1.00 95.19 205 LEU A N 1
ATOM 1546 C CA . LEU A 1 205 ? -14.505 5.817 11.518 1.00 95.19 205 LEU A CA 1
ATOM 1547 C C . LEU A 1 205 ? -13.504 6.835 10.956 1.00 95.19 205 LEU A C 1
ATOM 1549 O O . LEU A 1 205 ? -13.888 7.789 10.281 1.00 95.19 205 LEU A O 1
ATOM 1553 N N . GLU A 1 206 ? -12.218 6.605 11.214 1.00 92.50 206 GLU A N 1
ATOM 1554 C CA . GLU A 1 206 ? -11.091 7.397 10.706 1.00 92.50 206 GLU A CA 1
ATOM 1555 C C . GLU A 1 206 ? -10.175 6.480 9.877 1.00 92.50 206 GLU A C 1
ATOM 1557 O O . GLU A 1 206 ? -9.306 5.780 10.406 1.00 92.50 206 GLU A O 1
ATOM 1562 N N . GLY A 1 207 ? -10.395 6.430 8.561 1.00 89.81 207 GLY A N 1
ATOM 1563 C CA . GLY A 1 207 ? -9.749 5.436 7.698 1.00 89.81 207 GLY A CA 1
ATOM 1564 C C . GLY A 1 207 ? -10.227 4.028 8.058 1.00 89.81 207 GLY A C 1
ATOM 1565 O O . GLY A 1 207 ? -11.402 3.722 7.885 1.00 89.81 207 GLY A O 1
ATOM 1566 N N . SER A 1 208 ? -9.334 3.191 8.591 1.00 93.94 208 SER A N 1
ATOM 1567 C CA . SER A 1 208 ? -9.670 1.854 9.104 1.00 93.94 208 SER A CA 1
ATOM 1568 C C . SER A 1 208 ? -9.789 1.771 10.632 1.00 93.94 208 SER A C 1
ATOM 1570 O O . SER A 1 208 ? -9.954 0.676 11.176 1.00 93.94 208 SER A O 1
ATOM 1572 N N . LEU A 1 209 ? -9.663 2.902 11.336 1.00 96.69 209 LEU A N 1
ATOM 1573 C CA . LEU A 1 209 ? -9.767 2.984 12.791 1.00 96.69 209 LEU A CA 1
ATOM 1574 C C . LEU A 1 209 ? -11.221 3.225 13.205 1.00 96.69 209 LEU A C 1
ATOM 1576 O O . LEU A 1 209 ? -11.807 4.241 12.840 1.00 96.69 209 LEU A O 1
ATOM 1580 N N . LEU A 1 210 ? -11.763 2.315 14.006 1.00 97.25 210 LEU A N 1
ATOM 1581 C CA . LEU A 1 210 ? -13.055 2.441 14.665 1.00 97.25 210 LEU A CA 1
ATOM 1582 C C . LEU A 1 210 ? -12.877 2.926 16.104 1.00 97.25 210 LEU A C 1
ATOM 1584 O O . LEU A 1 210 ? -11.999 2.427 16.813 1.00 97.25 210 LEU A O 1
ATOM 1588 N N . LYS A 1 211 ? -13.745 3.843 16.537 1.00 96.81 211 LYS A N 1
ATOM 1589 C CA . LYS A 1 211 ? -13.890 4.272 17.938 1.00 96.81 211 LYS A CA 1
ATOM 1590 C C . LYS A 1 211 ? -15.371 4.248 18.346 1.00 96.81 211 LYS A C 1
ATOM 1592 O O . LYS A 1 211 ? -16.228 4.471 17.487 1.00 96.81 211 LYS A O 1
ATOM 1597 N N . PRO A 1 212 ? -15.687 3.993 19.622 1.00 97.12 212 PRO A N 1
ATOM 1598 C CA . PRO A 1 212 ? -17.057 3.886 20.112 1.00 97.12 212 PRO A CA 1
ATOM 1599 C C . PRO A 1 212 ? -17.788 5.234 20.058 1.00 97.12 212 PRO A C 1
ATOM 1601 O O . PRO A 1 212 ? -17.189 6.287 20.276 1.00 97.12 212 PRO A O 1
ATOM 1604 N N . GLY A 1 213 ? -19.083 5.185 19.744 1.00 95.31 213 GLY A N 1
ATOM 1605 C CA . GLY A 1 213 ? -20.027 6.301 19.813 1.00 95.31 213 GLY A CA 1
ATOM 1606 C C . GLY A 1 213 ? -21.069 6.033 20.897 1.00 95.31 213 GLY A C 1
ATOM 1607 O O . GLY A 1 213 ? -20.798 6.234 22.078 1.00 95.31 213 GLY A O 1
ATOM 1608 N N . THR A 1 214 ? -22.250 5.554 20.509 1.00 95.94 214 THR A N 1
ATOM 1609 C CA . THR A 1 214 ? -23.284 5.072 21.441 1.00 95.94 214 THR A CA 1
ATOM 1610 C C . THR A 1 214 ? -23.474 3.560 21.361 1.00 95.94 214 THR A C 1
ATOM 1612 O O . THR A 1 214 ? -23.216 2.947 20.327 1.00 95.94 214 THR A O 1
ATOM 1615 N N . ASP A 1 215 ? -23.988 2.964 22.435 1.00 97.31 215 ASP A N 1
ATOM 1616 C CA . ASP A 1 215 ? -24.246 1.525 22.502 1.00 97.31 215 ASP A CA 1
ATOM 1617 C C . ASP A 1 215 ? -25.227 1.058 21.420 1.00 97.31 215 ASP A C 1
ATOM 1619 O O . ASP A 1 215 ? -26.238 1.709 21.137 1.00 97.31 215 ASP A O 1
ATOM 1623 N N . GLY A 1 216 ? -24.936 -0.098 20.827 1.00 96.62 216 GLY A N 1
ATOM 1624 C CA . GLY A 1 216 ? -25.751 -0.680 19.769 1.00 96.62 216 GLY A CA 1
ATOM 1625 C C . GLY A 1 216 ? -24.963 -1.579 18.825 1.00 96.62 216 GLY A C 1
ATOM 1626 O O . GLY A 1 216 ? -23.805 -1.923 19.062 1.00 96.62 216 GLY A O 1
ATOM 1627 N N . GLU A 1 217 ? -25.609 -1.960 17.727 1.00 97.50 217 GLU A N 1
ATOM 1628 C CA . GLU A 1 217 ? -25.025 -2.783 16.670 1.00 97.50 217 GLU A CA 1
ATOM 1629 C C . GLU A 1 217 ? -25.099 -2.043 15.333 1.00 97.50 217 GLU A C 1
ATOM 1631 O O . GLU A 1 217 ? -26.134 -1.487 14.960 1.00 97.50 217 GLU A O 1
ATOM 1636 N N . THR A 1 218 ? -23.988 -2.031 14.606 1.00 97.25 218 THR A N 1
ATOM 1637 C CA . THR A 1 218 ? -23.868 -1.453 13.265 1.00 97.25 218 THR A CA 1
ATOM 1638 C C . THR A 1 218 ? -23.077 -2.402 12.370 1.00 97.25 218 THR A C 1
ATOM 1640 O O . THR A 1 218 ? -22.464 -3.366 12.831 1.00 97.25 218 THR A O 1
ATOM 1643 N N . ILE A 1 219 ? -23.100 -2.147 11.068 1.00 97.56 219 ILE A N 1
ATOM 1644 C CA . ILE A 1 219 ? -22.342 -2.920 10.084 1.00 97.56 219 ILE A CA 1
ATOM 1645 C C . ILE A 1 219 ? -21.296 -1.996 9.476 1.00 97.56 219 ILE A C 1
ATOM 1647 O O . ILE A 1 219 ? -21.621 -0.899 9.012 1.00 97.56 219 ILE A O 1
ATOM 1651 N N . LEU A 1 220 ? -20.044 -2.451 9.479 1.00 97.62 220 LEU A N 1
ATOM 1652 C CA . LEU A 1 220 ? -18.980 -1.847 8.691 1.00 97.62 220 LEU A CA 1
ATOM 1653 C C . LEU A 1 220 ? -18.957 -2.517 7.320 1.00 97.62 220 LEU A C 1
ATOM 1655 O O . LEU A 1 220 ? -18.681 -3.713 7.215 1.00 97.62 220 LEU A O 1
ATOM 1659 N N . THR A 1 221 ? -19.206 -1.730 6.281 1.00 97.12 221 THR A N 1
ATOM 1660 C CA . THR A 1 221 ? -19.027 -2.131 4.888 1.00 97.12 221 THR A CA 1
ATOM 1661 C C . THR A 1 221 ? -17.655 -1.674 4.405 1.00 97.12 221 THR A C 1
ATOM 1663 O O . THR A 1 221 ? -17.279 -0.509 4.551 1.00 97.12 221 THR A O 1
ATOM 1666 N N . ILE A 1 222 ? -16.920 -2.611 3.817 1.00 96.31 222 ILE A N 1
ATOM 1667 C CA . ILE A 1 222 ? -15.622 -2.425 3.185 1.00 96.31 222 ILE A CA 1
ATOM 1668 C C . ILE A 1 222 ? -15.809 -2.666 1.691 1.00 96.31 222 ILE A C 1
ATOM 1670 O O . ILE A 1 222 ? -16.298 -3.722 1.290 1.00 96.31 222 ILE A O 1
ATOM 1674 N N . GLU A 1 223 ? -15.405 -1.711 0.865 1.00 93.25 223 GLU A N 1
ATOM 1675 C CA . GLU A 1 223 ? -15.450 -1.809 -0.589 1.00 93.25 223 GLU A CA 1
ATOM 1676 C C . GLU A 1 223 ? -14.052 -1.624 -1.174 1.00 93.25 223 GLU A C 1
ATOM 1678 O O . GLU A 1 223 ? -13.338 -0.681 -0.839 1.00 93.25 223 GLU A O 1
ATOM 1683 N N . PHE A 1 224 ? -13.655 -2.522 -2.068 1.00 91.88 224 PHE A N 1
ATOM 1684 C CA . PHE A 1 224 ? -12.416 -2.397 -2.826 1.00 91.88 224 PHE A CA 1
ATOM 1685 C C . PHE A 1 224 ? -12.618 -3.022 -4.204 1.00 91.88 224 PHE A C 1
ATOM 1687 O O . PHE A 1 224 ? -12.996 -4.191 -4.313 1.00 91.88 224 PHE A O 1
ATOM 1694 N N . ARG A 1 225 ? -12.395 -2.230 -5.262 1.00 87.25 225 ARG A N 1
ATOM 1695 C CA . ARG A 1 225 ? -12.471 -2.669 -6.667 1.00 87.25 225 ARG A CA 1
ATOM 1696 C C . ARG A 1 225 ? -13.778 -3.357 -7.053 1.00 87.25 225 ARG A C 1
ATOM 1698 O O . ARG A 1 225 ? -13.794 -4.373 -7.745 1.00 87.25 225 ARG A O 1
ATOM 1705 N N . GLY A 1 226 ? -14.889 -2.809 -6.567 1.00 87.12 226 GLY A N 1
ATOM 1706 C CA . GLY A 1 226 ? -16.235 -3.329 -6.809 1.00 87.12 226 GLY A CA 1
ATOM 1707 C C . GLY A 1 226 ? -16.597 -4.584 -6.007 1.00 87.12 226 GLY A C 1
ATOM 1708 O O . GLY A 1 226 ? -17.752 -5.007 -6.055 1.00 87.12 226 GLY A O 1
ATOM 1709 N N . GLN A 1 227 ? -15.664 -5.167 -5.244 1.00 92.81 227 GLN A N 1
ATOM 1710 C CA . GLN A 1 227 ? -15.992 -6.180 -4.243 1.00 92.81 227 GLN A CA 1
ATOM 1711 C C . GLN A 1 227 ? -16.363 -5.521 -2.918 1.00 92.81 227 GLN A C 1
ATOM 1713 O O . GLN A 1 227 ? -15.802 -4.492 -2.539 1.00 92.81 227 GLN A O 1
ATOM 1718 N N . LYS A 1 228 ? -17.298 -6.150 -2.204 1.00 94.69 228 LYS A N 1
ATOM 1719 C CA . LYS A 1 228 ? -17.771 -5.707 -0.894 1.00 94.69 228 LYS A CA 1
ATOM 1720 C C . LYS A 1 228 ? -17.592 -6.810 0.137 1.00 94.69 228 LYS A C 1
ATOM 1722 O O . LYS A 1 228 ? -17.822 -7.982 -0.157 1.00 94.69 228 LYS A O 1
ATOM 1727 N N . ALA A 1 229 ? -17.210 -6.413 1.340 1.00 96.19 229 ALA A N 1
ATOM 1728 C CA . ALA A 1 229 ? -17.184 -7.248 2.527 1.00 96.19 229 ALA A CA 1
ATOM 1729 C C . ALA A 1 229 ? -17.859 -6.495 3.674 1.00 96.19 229 ALA A C 1
ATOM 1731 O O . ALA A 1 229 ? -17.766 -5.273 3.762 1.00 96.19 229 ALA A O 1
ATOM 1732 N N . GLU A 1 230 ? -18.531 -7.223 4.553 1.00 97.50 230 GLU A N 1
ATOM 1733 C CA . GLU A 1 230 ? -19.234 -6.650 5.696 1.00 97.50 230 GLU A CA 1
ATOM 1734 C C . GLU A 1 230 ? -18.796 -7.361 6.967 1.00 97.50 230 GLU A C 1
ATOM 1736 O O . GLU A 1 230 ? -18.672 -8.590 6.985 1.00 97.50 230 GLU A O 1
ATOM 1741 N N . ILE A 1 231 ? -18.548 -6.584 8.020 1.00 97.69 231 ILE A N 1
ATOM 1742 C CA . ILE A 1 231 ? -18.285 -7.115 9.358 1.00 97.69 231 ILE A CA 1
ATOM 1743 C C . ILE A 1 231 ? -19.204 -6.434 10.381 1.00 97.69 231 ILE A C 1
ATOM 1745 O O . ILE A 1 231 ? -19.436 -5.222 10.291 1.00 97.69 231 ILE A O 1
ATOM 1749 N N . PRO A 1 232 ? -19.737 -7.186 11.359 1.00 98.00 232 PRO A N 1
ATOM 1750 C CA . PRO A 1 232 ? -20.525 -6.615 12.438 1.00 98.00 232 PRO A CA 1
ATOM 1751 C C . PRO A 1 232 ? -19.629 -5.829 13.398 1.00 98.00 232 PRO A C 1
ATOM 1753 O O . PRO A 1 232 ? -18.513 -6.254 13.724 1.00 98.00 232 PRO A O 1
ATOM 1756 N N . VAL A 1 233 ? -20.150 -4.698 13.865 1.00 98.06 233 VAL A N 1
ATOM 1757 C CA . VAL A 1 233 ? -19.546 -3.858 14.896 1.00 98.06 233 VAL A CA 1
ATOM 1758 C C . VAL A 1 233 ? -20.555 -3.700 16.027 1.00 98.06 233 VAL A C 1
ATOM 1760 O O . VAL A 1 233 ? -21.653 -3.183 15.825 1.00 98.06 233 VAL A O 1
ATOM 1763 N N . THR A 1 234 ? -20.177 -4.133 17.221 1.00 98.19 234 THR A N 1
ATOM 1764 C CA . THR A 1 234 ? -20.981 -3.985 18.435 1.00 98.19 234 THR A CA 1
ATOM 1765 C C . THR A 1 234 ? -20.307 -2.984 19.356 1.00 98.19 234 THR A C 1
ATOM 1767 O O . THR A 1 234 ? -19.110 -3.089 19.610 1.00 98.19 234 THR A O 1
ATOM 1770 N N . VAL A 1 235 ? -21.070 -2.030 19.875 1.00 97.50 235 VAL A N 1
ATOM 1771 C CA . VAL A 1 235 ? -20.593 -1.037 20.838 1.00 97.50 235 VAL A CA 1
ATOM 1772 C C . VAL A 1 235 ? -21.326 -1.242 22.155 1.00 97.50 235 VAL A C 1
ATOM 1774 O O . VAL A 1 235 ? -22.556 -1.344 22.169 1.00 97.50 235 VAL A O 1
ATOM 1777 N N . LYS A 1 236 ? -20.566 -1.355 23.245 1.00 96.56 236 LYS A N 1
ATOM 1778 C CA . LYS A 1 236 ? -21.084 -1.571 24.599 1.00 96.56 236 LYS A CA 1
ATOM 1779 C C . LYS A 1 236 ? -20.385 -0.670 25.597 1.00 96.56 236 LYS A C 1
ATOM 1781 O O . LYS A 1 236 ? -19.174 -0.454 25.510 1.00 96.56 236 LYS A O 1
ATOM 1786 N N . ASP A 1 237 ? -21.148 -0.216 26.584 1.00 96.00 237 ASP A N 1
ATOM 1787 C CA . ASP A 1 237 ? -20.637 0.554 27.708 1.00 96.00 237 ASP A CA 1
ATOM 1788 C C . ASP A 1 237 ? -19.857 1.802 27.261 1.00 96.00 237 ASP A C 1
ATOM 1790 O O . ASP A 1 237 ? -18.939 2.240 27.951 1.00 96.00 237 ASP A O 1
ATOM 1794 N N . ALA A 1 238 ? -20.205 2.404 26.117 1.00 93.38 238 ALA A N 1
ATOM 1795 C CA . ALA A 1 238 ? -19.425 3.478 25.495 1.00 93.38 238 ALA A CA 1
ATOM 1796 C C . ALA A 1 238 ? -19.290 4.725 26.382 1.00 93.38 238 ALA A C 1
ATOM 1798 O O . ALA A 1 238 ? -18.359 5.509 26.219 1.00 93.38 238 ALA A O 1
ATOM 1799 N N . ALA A 1 239 ? -20.199 4.906 27.343 1.00 93.31 239 ALA A N 1
ATOM 1800 C CA . ALA A 1 239 ? -20.140 5.985 28.326 1.00 93.31 239 ALA A CA 1
ATOM 1801 C C . ALA A 1 239 ? -19.213 5.688 29.520 1.00 93.31 239 ALA A C 1
ATOM 1803 O O . ALA A 1 239 ? -18.856 6.608 30.260 1.00 93.31 239 ALA A O 1
ATOM 1804 N N . LEU A 1 240 ? -18.842 4.425 29.748 1.00 94.56 240 LEU A N 1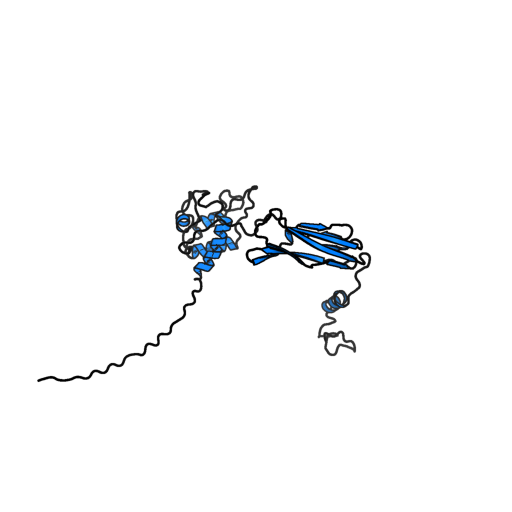
ATOM 1805 C CA . LEU A 1 240 ? -17.982 4.045 30.863 1.00 94.56 240 LEU A CA 1
ATOM 1806 C C . LEU A 1 240 ? -16.511 4.306 30.516 1.00 94.56 240 LEU A C 1
ATOM 1808 O O . LEU A 1 240 ? -16.088 4.068 29.384 1.00 94.56 240 LEU A O 1
ATOM 1812 N N . PRO A 1 241 ? -15.691 4.768 31.474 1.00 92.81 241 PRO A N 1
ATOM 1813 C CA . PRO A 1 241 ? -14.250 4.799 31.283 1.00 92.81 241 PRO A CA 1
ATOM 1814 C C . PRO A 1 241 ? -13.701 3.370 31.227 1.00 92.81 241 PRO A C 1
ATOM 1816 O O . PRO A 1 241 ? -14.200 2.475 31.915 1.00 92.81 241 PRO A O 1
ATOM 1819 N N . ARG A 1 242 ? -12.622 3.165 30.463 1.00 92.00 242 ARG A N 1
ATOM 1820 C CA . ARG A 1 242 ? -11.912 1.884 30.476 1.00 92.00 242 ARG A CA 1
ATOM 1821 C C . ARG A 1 242 ? -11.440 1.576 31.903 1.00 92.00 242 ARG A C 1
ATOM 1823 O O . ARG A 1 242 ? -10.792 2.435 32.509 1.00 92.00 242 ARG A O 1
ATOM 1830 N N . PRO A 1 243 ? -11.717 0.379 32.450 1.00 90.50 243 PRO A N 1
ATOM 1831 C CA . PRO A 1 243 ? -11.212 0.009 33.762 1.00 90.50 243 PRO A CA 1
ATOM 1832 C C . PRO A 1 243 ? -9.682 -0.028 33.756 1.00 90.50 243 PRO A C 1
ATOM 1834 O O . PRO A 1 243 ? -9.050 -0.415 32.766 1.00 90.50 243 PRO A O 1
ATOM 1837 N N . VAL A 1 244 ? -9.088 0.356 34.887 1.00 91.88 244 VAL A N 1
ATOM 1838 C CA . VAL A 1 244 ? -7.640 0.265 35.087 1.00 91.88 244 VAL A CA 1
ATOM 1839 C C . VAL A 1 244 ? -7.232 -1.204 35.022 1.00 91.88 244 VAL A C 1
ATOM 1841 O O . VAL A 1 244 ? -7.711 -2.035 35.794 1.00 91.88 244 VAL A O 1
ATOM 1844 N N . SER A 1 245 ? -6.328 -1.516 34.103 1.00 90.19 245 SER A N 1
ATOM 1845 C CA . SER A 1 245 ? -5.758 -2.841 33.920 1.00 90.19 245 SER A CA 1
ATOM 1846 C C . SER A 1 245 ? -4.394 -2.894 34.580 1.00 90.19 245 SER A C 1
ATOM 1848 O O . SER A 1 245 ? -3.496 -2.117 34.261 1.00 90.19 245 SER A O 1
ATOM 1850 N N . PHE A 1 246 ? -4.192 -3.861 35.472 1.00 89.88 246 PHE A N 1
ATOM 1851 C CA . PHE A 1 246 ? -2.871 -4.066 36.056 1.00 89.88 246 PHE A CA 1
ATOM 1852 C C . PHE A 1 246 ? -1.812 -4.314 34.968 1.00 89.88 246 PHE A C 1
ATOM 1854 O O . PHE A 1 246 ? -0.732 -3.738 35.024 1.00 89.88 246 PHE A O 1
ATOM 1861 N N . GLN A 1 247 ? -2.144 -5.098 33.938 1.00 89.75 247 GLN A N 1
ATOM 1862 C CA . GLN A 1 247 ? -1.220 -5.444 32.855 1.00 89.75 247 GLN A CA 1
ATOM 1863 C C . GLN A 1 247 ? -0.943 -4.283 31.895 1.00 89.75 247 GLN A C 1
ATOM 1865 O O . GLN A 1 247 ? 0.195 -4.119 31.466 1.00 89.75 247 GLN A O 1
ATOM 1870 N N . LEU A 1 248 ? -1.964 -3.494 31.546 1.00 89.69 248 L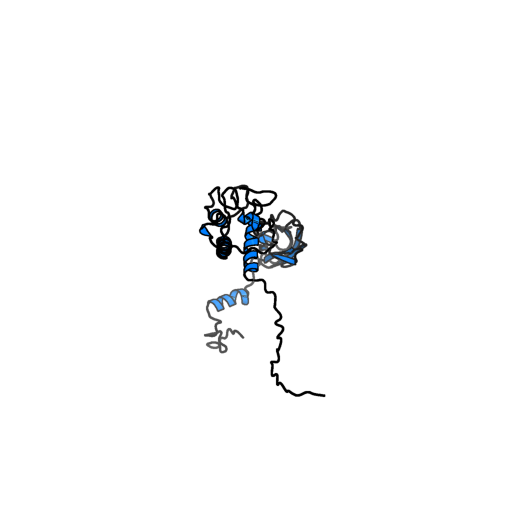EU A N 1
ATOM 1871 C CA . LEU A 1 248 ? -1.829 -2.440 30.531 1.00 89.69 248 LEU A CA 1
ATOM 1872 C C . LEU A 1 248 ? -1.496 -1.065 31.122 1.00 89.69 248 LEU A C 1
ATOM 1874 O O . LEU A 1 248 ? -0.926 -0.242 30.416 1.00 89.69 248 LEU A O 1
ATOM 1878 N N . ASP A 1 249 ? -1.817 -0.818 32.395 1.00 92.00 249 ASP A N 1
ATOM 1879 C CA . ASP A 1 249 ? -1.655 0.496 33.029 1.00 92.00 249 ASP A CA 1
ATOM 1880 C C . ASP A 1 249 ? -0.608 0.488 34.146 1.00 92.00 249 ASP A C 1
ATOM 1882 O O . ASP A 1 249 ? 0.246 1.368 34.201 1.00 92.00 249 ASP A O 1
ATOM 1886 N N . VAL A 1 250 ? -0.627 -0.512 35.034 1.00 92.31 250 VAL A N 1
ATOM 1887 C CA . VAL A 1 250 ? 0.255 -0.528 36.218 1.00 92.31 250 VAL A CA 1
ATOM 1888 C C . VAL A 1 250 ? 1.625 -1.126 35.898 1.00 92.31 250 VAL A C 1
ATOM 1890 O O . VAL A 1 250 ? 2.652 -0.542 36.247 1.00 92.31 250 VAL A O 1
ATOM 1893 N N . MET A 1 251 ? 1.670 -2.271 35.211 1.00 90.19 251 MET A N 1
ATOM 1894 C CA . MET A 1 251 ? 2.927 -2.942 34.868 1.00 90.19 251 MET A CA 1
ATOM 1895 C C . MET A 1 251 ? 3.861 -2.061 34.029 1.00 90.19 251 MET A C 1
ATOM 1897 O O . MET A 1 251 ? 5.040 -2.006 34.374 1.00 90.19 251 MET A O 1
ATOM 1901 N N . PRO A 1 252 ? 3.407 -1.325 32.994 1.00 91.94 252 PRO A N 1
ATOM 1902 C CA . PRO A 1 252 ? 4.296 -0.446 32.236 1.00 91.94 252 PRO A CA 1
ATOM 1903 C C . PRO A 1 252 ? 4.925 0.656 33.091 1.00 91.94 252 PRO A C 1
ATOM 1905 O O . PRO A 1 252 ? 6.103 0.954 32.908 1.00 91.94 252 PRO A O 1
ATOM 1908 N N . ILE A 1 253 ? 4.191 1.206 34.067 1.00 93.56 253 ILE A N 1
ATOM 1909 C CA . ILE A 1 253 ? 4.723 2.196 35.016 1.00 93.56 253 ILE A CA 1
ATOM 1910 C C . ILE A 1 253 ? 5.822 1.563 35.876 1.00 93.56 253 ILE A C 1
ATOM 1912 O O . ILE A 1 253 ? 6.912 2.122 35.983 1.00 93.56 253 ILE A O 1
ATOM 1916 N N . LEU A 1 254 ? 5.568 0.380 36.447 1.00 90.44 254 LEU A N 1
ATOM 1917 C CA . LEU A 1 254 ? 6.554 -0.333 37.268 1.00 90.44 254 LEU A CA 1
ATOM 1918 C C . LEU A 1 254 ? 7.804 -0.722 36.468 1.00 90.44 254 LEU A C 1
ATOM 1920 O O . LEU A 1 254 ? 8.912 -0.599 36.988 1.00 90.44 254 LEU A O 1
ATOM 1924 N N . THR A 1 255 ? 7.633 -1.145 35.213 1.00 89.31 255 THR A N 1
ATOM 1925 C CA . THR A 1 255 ? 8.735 -1.456 34.290 1.00 89.31 255 THR A CA 1
ATOM 1926 C C . THR A 1 255 ? 9.535 -0.212 33.942 1.00 89.31 255 THR A C 1
ATOM 1928 O O . THR A 1 255 ? 10.758 -0.216 34.066 1.00 89.31 255 THR A O 1
ATOM 1931 N N . SER A 1 256 ? 8.863 0.876 33.563 1.00 92.50 256 SER A N 1
ATOM 1932 C CA . SER A 1 256 ? 9.526 2.137 33.221 1.00 92.50 256 SER A CA 1
ATOM 1933 C C . SER A 1 256 ? 10.264 2.746 34.413 1.00 92.50 256 SER A C 1
ATOM 1935 O O . SER A 1 256 ? 11.310 3.361 34.225 1.00 92.50 256 SER A O 1
ATOM 1937 N N . ALA A 1 257 ? 9.739 2.584 35.629 1.00 92.12 257 ALA A N 1
ATOM 1938 C CA . ALA A 1 257 ? 10.384 3.027 36.864 1.00 92.12 257 ALA A CA 1
ATOM 1939 C C . ALA A 1 257 ? 11.474 2.057 37.364 1.00 92.12 257 ALA A C 1
ATOM 1941 O O . ALA A 1 257 ? 12.155 2.347 38.346 1.00 92.12 257 ALA A O 1
ATOM 1942 N N . GLY A 1 258 ? 11.637 0.893 36.725 1.00 88.75 258 GLY A N 1
ATOM 1943 C CA . GLY A 1 258 ? 12.598 -0.135 37.120 1.00 88.75 258 GLY A CA 1
ATOM 1944 C C . GLY A 1 258 ? 12.220 -0.917 38.386 1.00 88.75 258 GLY A C 1
ATOM 1945 O O . GLY A 1 258 ? 13.014 -1.728 38.864 1.00 88.75 258 GLY A O 1
ATOM 1946 N N . CYS A 1 259 ? 11.023 -0.718 38.944 1.00 88.81 259 CYS A N 1
ATOM 1947 C CA . CYS A 1 259 ? 10.608 -1.312 40.217 1.00 88.81 259 CYS A CA 1
ATOM 1948 C C . CYS A 1 259 ? 10.458 -2.837 40.145 1.00 88.81 259 CYS A C 1
ATOM 1950 O O . CYS A 1 259 ? 10.781 -3.535 41.104 1.00 88.81 259 CYS A O 1
ATOM 1952 N N . ASN A 1 260 ? 9.994 -3.362 39.009 1.00 85.62 260 ASN A N 1
ATOM 1953 C CA . ASN A 1 260 ? 9.829 -4.801 38.780 1.00 85.62 260 ASN A CA 1
ATOM 1954 C C . ASN A 1 260 ? 11.075 -5.461 38.151 1.00 85.62 260 ASN A C 1
ATOM 1956 O O . ASN A 1 260 ? 10.992 -6.581 37.652 1.00 85.62 260 ASN A O 1
ATOM 1960 N N . THR A 1 261 ? 12.232 -4.790 38.175 1.00 84.81 261 THR A N 1
ATOM 1961 C CA . THR A 1 261 ? 13.493 -5.351 37.668 1.00 84.81 261 THR A CA 1
ATOM 1962 C C . THR A 1 261 ? 14.165 -6.267 38.693 1.00 84.81 261 THR A C 1
ATOM 1964 O O . THR A 1 261 ? 13.981 -6.131 39.907 1.00 84.81 261 THR A O 1
ATOM 1967 N N . GLY A 1 262 ? 15.003 -7.188 38.206 1.00 83.69 262 GLY A N 1
ATOM 1968 C CA . GLY A 1 262 ? 15.698 -8.191 39.024 1.00 83.69 262 GLY A CA 1
ATOM 1969 C C . GLY A 1 262 ? 16.716 -7.639 40.029 1.00 83.69 262 GLY A C 1
ATOM 1970 O O . GLY A 1 262 ? 17.267 -8.411 40.809 1.00 83.69 262 GLY A O 1
ATOM 1971 N N . SER A 1 263 ? 16.978 -6.331 40.017 1.00 82.19 263 SER A N 1
ATOM 1972 C CA . SER A 1 263 ? 17.941 -5.680 40.908 1.00 82.19 263 SER A CA 1
ATOM 1973 C C . SER A 1 263 ? 17.371 -5.345 42.290 1.00 82.19 263 SER A C 1
ATOM 1975 O O . SER A 1 263 ? 18.145 -5.278 43.240 1.00 82.19 263 SER A O 1
ATOM 1977 N N . CYS A 1 264 ? 16.049 -5.167 42.414 1.00 84.56 264 CYS A N 1
ATOM 1978 C CA . CYS A 1 264 ? 15.384 -4.777 43.666 1.00 84.56 264 CYS A CA 1
ATOM 1979 C C . CYS A 1 264 ? 14.146 -5.662 43.933 1.00 84.56 264 CYS A C 1
ATOM 1981 O O . CYS A 1 264 ? 14.263 -6.880 44.095 1.00 84.56 264 CYS A O 1
ATOM 1983 N N . HIS A 1 265 ? 12.943 -5.075 43.943 1.00 86.00 265 HIS A N 1
ATOM 1984 C CA . HIS A 1 265 ? 11.689 -5.772 44.254 1.00 86.00 265 HIS A CA 1
ATOM 1985 C C . HIS A 1 265 ? 11.258 -6.814 43.204 1.00 86.00 265 HIS A C 1
ATOM 1987 O O . HIS A 1 265 ? 10.427 -7.666 43.516 1.00 86.00 265 HIS A O 1
ATOM 1993 N N . GLY A 1 266 ? 11.816 -6.787 41.989 1.00 83.44 266 GLY A N 1
ATOM 1994 C CA . GLY A 1 266 ? 11.616 -7.824 40.969 1.00 83.44 266 GLY A CA 1
ATOM 1995 C C . GLY A 1 266 ? 12.600 -8.998 41.046 1.00 83.44 266 GLY A C 1
ATOM 1996 O O . GLY A 1 266 ? 12.525 -9.905 40.220 1.00 83.44 266 GLY A O 1
ATOM 1997 N N . SER A 1 267 ? 13.539 -9.008 42.003 1.00 85.81 267 SER A N 1
ATOM 1998 C CA . SER A 1 267 ? 14.432 -10.155 42.222 1.00 85.81 267 SER A CA 1
ATOM 1999 C C . SER A 1 267 ? 13.670 -11.354 42.807 1.00 85.81 267 SER A C 1
ATOM 2001 O O . SER A 1 267 ? 12.651 -11.187 43.475 1.00 85.81 267 SER A O 1
ATOM 2003 N N . ALA A 1 268 ? 14.197 -12.574 42.646 1.00 81.38 268 ALA A N 1
ATOM 2004 C CA . ALA A 1 268 ? 13.580 -13.791 43.198 1.00 81.38 268 ALA A CA 1
ATOM 2005 C C . ALA A 1 268 ? 13.429 -13.782 44.735 1.00 81.38 268 ALA A C 1
ATOM 2007 O O . ALA A 1 268 ? 12.660 -14.564 45.285 1.00 81.38 268 ALA A O 1
ATOM 2008 N N . ARG A 1 269 ? 14.180 -12.924 45.440 1.00 85.31 269 ARG A N 1
ATOM 2009 C CA . ARG A 1 269 ? 14.081 -12.749 46.899 1.00 85.31 269 ARG A CA 1
ATOM 2010 C C . ARG A 1 269 ? 13.312 -11.484 47.301 1.00 85.31 269 ARG A C 1
ATOM 2012 O O . ARG A 1 269 ? 13.082 -11.292 48.492 1.00 85.31 269 ARG A O 1
ATOM 2019 N N . GLY A 1 270 ? 12.922 -10.640 46.344 1.00 86.69 270 GLY A N 1
ATOM 2020 C CA . GLY A 1 270 ? 12.395 -9.302 46.607 1.00 86.69 270 GLY A CA 1
ATOM 2021 C C . GLY A 1 270 ? 13.368 -8.420 47.394 1.00 86.69 270 GLY A C 1
ATOM 2022 O O . GLY A 1 270 ? 14.568 -8.692 47.459 1.00 86.69 270 GLY A O 1
ATOM 2023 N N . GLN A 1 271 ? 12.833 -7.364 48.004 1.00 85.31 271 GLN A N 1
ATOM 2024 C CA . GLN A 1 271 ? 13.572 -6.466 48.893 1.00 85.31 271 GLN A CA 1
ATOM 2025 C C . GLN A 1 271 ? 12.676 -6.040 50.064 1.00 85.31 271 GLN A C 1
ATOM 2027 O O . GLN A 1 271 ? 11.497 -5.748 49.864 1.00 85.31 271 GLN A O 1
ATOM 2032 N N . ASP A 1 272 ? 13.227 -6.058 51.283 1.00 86.75 272 ASP A N 1
ATOM 2033 C CA . ASP A 1 272 ? 12.564 -5.658 52.539 1.00 86.75 272 ASP A CA 1
ATOM 2034 C C . ASP A 1 272 ? 11.199 -6.328 52.793 1.00 86.75 272 ASP A C 1
ATOM 2036 O O . ASP A 1 272 ? 10.264 -5.728 53.317 1.00 86.75 272 ASP A O 1
ATOM 2040 N N . GLY A 1 273 ? 11.078 -7.605 52.416 1.00 84.12 273 GLY A N 1
ATOM 2041 C CA . GLY A 1 273 ? 9.852 -8.391 52.593 1.00 84.12 273 GLY A CA 1
ATOM 2042 C C . GLY A 1 273 ? 8.774 -8.145 51.532 1.00 84.12 273 GLY A C 1
ATOM 2043 O O . GLY A 1 273 ? 7.706 -8.747 51.616 1.00 84.12 273 GLY A O 1
ATOM 2044 N N . PHE A 1 274 ? 9.049 -7.313 50.521 1.00 84.06 274 PHE A N 1
ATOM 2045 C CA . PHE A 1 274 ? 8.152 -7.055 49.396 1.00 84.06 274 PHE A CA 1
ATOM 2046 C C . PHE A 1 274 ? 8.699 -7.632 48.081 1.00 84.06 274 PHE A C 1
ATOM 2048 O O . PHE A 1 274 ? 9.856 -7.400 47.712 1.00 84.06 274 PHE A O 1
ATOM 2055 N N . MET A 1 275 ? 7.846 -8.371 47.362 1.00 85.25 275 MET A N 1
ATOM 2056 C CA . MET A 1 275 ? 8.168 -9.082 46.119 1.00 85.25 275 MET A CA 1
ATOM 2057 C C . MET A 1 275 ? 7.141 -8.729 45.036 1.00 85.25 275 MET A C 1
ATOM 2059 O O . MET A 1 275 ? 5.956 -9.001 45.205 1.00 85.25 275 MET A O 1
ATOM 2063 N N . LEU A 1 276 ? 7.599 -8.146 43.922 1.00 78.75 276 LEU A N 1
ATOM 2064 C CA . LEU A 1 276 ? 6.758 -7.871 42.746 1.00 78.75 276 LEU A CA 1
ATOM 2065 C C . LEU A 1 276 ? 6.719 -9.042 41.751 1.00 78.75 276 LEU A C 1
ATOM 2067 O O . LEU A 1 276 ? 5.739 -9.161 41.030 1.00 78.75 276 LEU A O 1
ATOM 2071 N N . SER A 1 277 ? 7.746 -9.901 41.780 1.00 66.50 277 SER A N 1
ATOM 2072 C CA . SER A 1 277 ? 7.954 -11.125 40.983 1.00 66.50 277 SER A CA 1
ATOM 2073 C C . SER A 1 277 ? 7.887 -10.994 39.447 1.00 66.50 277 SER A C 1
ATOM 2075 O O . SER A 1 277 ? 7.028 -10.332 38.877 1.00 66.50 277 SER A O 1
ATOM 2077 N N . LEU A 1 278 ? 8.793 -11.704 38.761 1.00 55.75 278 LEU A N 1
ATOM 2078 C CA . LEU A 1 278 ? 8.714 -12.060 37.330 1.00 55.75 278 LEU A CA 1
ATOM 2079 C C . LEU A 1 278 ? 8.454 -13.574 37.133 1.00 55.75 278 LEU A C 1
ATOM 2081 O O . LEU A 1 278 ? 8.615 -14.089 36.027 1.00 55.75 278 LEU A O 1
ATOM 2085 N N . PHE A 1 279 ? 8.078 -14.272 38.210 1.00 51.47 279 PHE A N 1
ATOM 2086 C CA . PHE A 1 279 ? 7.753 -15.701 38.274 1.00 51.47 279 PHE A CA 1
ATOM 2087 C C . PHE A 1 279 ? 6.350 -15.917 38.840 1.00 51.47 279 PHE A C 1
ATOM 2089 O O . PHE A 1 279 ? 6.016 -15.220 39.831 1.00 51.47 279 PHE A O 1
#